Protein AF-A0A2J8UJL3-F1 (afdb_monomer_lite)

Radius of gyration: 18.16 Å; chains: 1; bounding box: 46×47×44 Å

Sequence (263 aa):
MGKWKRSQAYADYIGFILTLNEGVKGKKLTFEYRVSEAIEKLVALLNTLDRWIDETPPVDQPSRFGNKAYRTWYAKLDEEAENLVATVVPTHLAAAVPEVAVYLKESVGNSTRIDYGTGHEAAFAAFLCCLCKIGVLRVDDQIAIVFKVFNRYLEVMRKLQKTYRMEPAGSQGVWGLDDFQFLPFIWGSSQLIDHPYLEPRHFVDEKAVNENHKDYMFLECILFITEMKTGPFAEHSNQLWNISAVPSWSKVNQGLIRMYKAE

Foldseek 3Di:
DVVCCPDPLVVLLLVLLVLLLLVLAQFWLPDDADDDPLLVLLLVLLVVLLVLPVVQFFDDDPDPAFTLSVLVSLVVLVVCLLVSQPSNDDPVVSVCSVVLSVLVSLQQADNVQLAAAARSVSSVSSSVSSCVVVPSDDSSCSNSVVSPNVVSVVVSNLSSCVRGVGFQDDDFFPRDQHSHHQSLQLSLLSNCAPPPPDFLLCLQPPVSLVVCVNTGSNSVVSVSVPVVDDDRCCRGRVVSVVLSPPGGSVVSNVVSSVVVVVD

InterPro domains:
  IPR004327 Phosphotyrosyl phosphatase activator, PTPA [PF03095] (2-263)
  IPR004327 Phosphotyrosyl phosphatase activator, PTPA [PIRSF016325] (1-263)
  IPR004327 Phosphotyrosyl phosphatase activator, PTPA [PTHR10012] (1-263)
  IPR004327 Phosphotyrosyl phosphatase activator, PTPA [cd04087] (12-263)
  IPR037218 PTPA superfamily [SSF140984] (1-263)
  IPR043170 Phosphotyrosyl phosphatase activator, C-terminal lid domain [G3DSA:1.20.120.1150] (177-263)

Secondary structure (DSSP, 8-state):
-HHHHTSHHHHHHHHHHHHHHHHTTT--TTS-----HHHHHHHHHHHHHHHHHHTSPPPP-S-SSS-THHHHHHHHHHHHHHHHHHHHS-GGGGGGHHHHHHHHHTTS-BTTTTEE-HHHHHHHHHHHHHHHHTTSS-GGGHHHIIIIIIHHHHHHHHHHHHHHTPEE-SS-GGGSS-SS-SHHHHHHHHHTTT-SS--GGGGG-HHHHHHHGGG-HHHHHHHHHHHH--S-HHHH-HHHHHHHTSS-HHHHHHHHHHHHHH-

Organism: Pongo abelii (NCBI:txid9601)

pLDDT: mean 96.98, std 4.41, range [68.69, 98.94]

Structure (mmCIF, N/CA/C/O backbone):
data_AF-A0A2J8UJL3-F1
#
_entry.id   AF-A0A2J8UJL3-F1
#
loop_
_atom_site.group_PDB
_atom_site.id
_atom_site.type_symbol
_atom_site.label_atom_id
_atom_site.label_alt_id
_atom_site.label_comp_id
_atom_site.label_asym_id
_atom_site.label_entity_id
_atom_site.label_seq_id
_atom_site.pdbx_PDB_ins_code
_atom_site.Cartn_x
_atom_site.Cartn_y
_atom_site.Cartn_z
_atom_site.occupancy
_atom_site.B_iso_or_equiv
_atom_site.auth_seq_id
_atom_site.auth_comp_id
_atom_site.auth_asym_id
_atom_site.auth_atom_id
_atom_site.pdbx_PDB_model_num
ATOM 1 N N . MET A 1 1 ? 11.921 -15.747 15.033 1.00 83.50 1 MET A N 1
ATOM 2 C CA . MET A 1 1 ? 11.697 -15.955 13.581 1.00 83.50 1 MET A CA 1
ATOM 3 C C . MET A 1 1 ? 11.204 -17.353 13.198 1.00 83.50 1 MET A C 1
ATOM 5 O O . MET A 1 1 ? 10.160 -17.437 12.567 1.00 83.50 1 MET A O 1
ATOM 9 N N . GLY A 1 2 ? 11.854 -18.460 13.595 1.00 94.94 2 GLY A N 1
ATOM 10 C CA . GLY A 1 2 ? 11.402 -19.812 13.195 1.00 94.94 2 GLY A CA 1
ATOM 11 C C . GLY A 1 2 ? 9.967 -20.186 13.615 1.00 94.94 2 GLY A C 1
ATOM 12 O O . GLY A 1 2 ? 9.257 -20.823 12.845 1.00 94.94 2 GLY A O 1
ATOM 13 N N . LYS A 1 3 ? 9.511 -19.744 14.800 1.00 97.12 3 LYS A N 1
ATOM 14 C CA . LYS A 1 3 ? 8.121 -19.934 15.271 1.00 97.12 3 LYS A CA 1
ATOM 15 C C . LYS A 1 3 ? 7.096 -19.255 14.354 1.00 97.12 3 LYS A C 1
ATOM 17 O O . LYS A 1 3 ? 6.090 -19.864 14.022 1.00 97.12 3 LYS A O 1
ATOM 22 N N . TRP A 1 4 ? 7.378 -18.021 13.928 1.00 96.62 4 TRP A N 1
ATOM 23 C CA . TRP A 1 4 ? 6.514 -17.246 13.034 1.00 96.62 4 TRP A CA 1
ATOM 24 C C . TRP A 1 4 ? 6.342 -17.942 11.681 1.00 96.62 4 TRP A C 1
ATOM 26 O O . TRP A 1 4 ? 5.215 -18.226 11.293 1.00 96.62 4 TRP A O 1
ATOM 36 N N . LYS A 1 5 ? 7.445 -18.339 11.029 1.00 96.25 5 LYS A N 1
ATOM 37 C CA . LYS A 1 5 ? 7.406 -19.023 9.720 1.00 96.25 5 LYS A CA 1
ATOM 38 C C . LYS A 1 5 ? 6.652 -20.367 9.731 1.00 96.25 5 LYS A C 1
ATOM 40 O O . LYS A 1 5 ? 6.268 -20.844 8.673 1.00 96.25 5 LYS A O 1
ATOM 45 N N . ARG A 1 6 ? 6.439 -20.982 10.903 1.00 97.88 6 ARG A N 1
ATOM 46 C CA . ARG A 1 6 ? 5.669 -22.234 11.078 1.00 97.88 6 ARG A CA 1
ATOM 47 C C . ARG A 1 6 ? 4.247 -22.019 11.608 1.00 97.88 6 ARG A C 1
ATOM 49 O O . ARG A 1 6 ? 3.564 -22.989 11.913 1.00 97.88 6 ARG A O 1
ATOM 56 N N . SER A 1 7 ? 3.830 -20.772 11.795 1.00 98.56 7 SER A N 1
ATOM 57 C CA . SER A 1 7 ? 2.517 -20.446 12.351 1.00 98.56 7 SER A CA 1
ATOM 58 C C . SER A 1 7 ? 1.425 -20.485 11.284 1.00 98.56 7 SER A C 1
ATOM 60 O O . SER A 1 7 ? 1.692 -20.251 10.103 1.00 98.56 7 SER A O 1
ATOM 62 N N . GLN A 1 8 ? 0.184 -20.705 11.722 1.00 98.50 8 GLN A N 1
ATOM 63 C CA . GLN A 1 8 ? -0.990 -20.603 10.855 1.00 98.50 8 GLN A CA 1
ATOM 64 C C . GLN A 1 8 ? -1.105 -19.209 10.226 1.00 98.50 8 GLN A C 1
ATOM 66 O O . GLN A 1 8 ? -1.351 -19.097 9.032 1.00 98.50 8 GLN A O 1
ATOM 71 N N . ALA A 1 9 ? -0.837 -18.156 11.005 1.00 98.31 9 ALA A N 1
ATOM 72 C CA . ALA A 1 9 ? -0.886 -16.777 10.531 1.00 98.31 9 ALA A CA 1
ATOM 73 C C . ALA A 1 9 ? 0.067 -16.533 9.350 1.00 98.31 9 ALA A C 1
ATOM 75 O O . ALA A 1 9 ? -0.334 -15.928 8.364 1.00 98.31 9 ALA A O 1
ATOM 76 N N . TYR A 1 10 ? 1.300 -17.050 9.401 1.00 98.50 10 TYR A N 1
ATOM 77 C CA . TYR A 1 10 ? 2.233 -16.929 8.276 1.00 98.50 10 TYR A CA 1
ATOM 78 C C . TYR A 1 10 ? 1.747 -17.684 7.032 1.00 98.50 10 TYR A C 1
ATOM 80 O O . TYR A 1 10 ? 1.847 -17.156 5.925 1.00 98.50 10 TYR A O 1
ATOM 88 N N . ALA A 1 11 ? 1.218 -18.901 7.207 1.00 98.56 11 ALA A N 1
ATOM 89 C CA . ALA A 1 11 ? 0.689 -19.701 6.103 1.00 98.56 11 ALA A CA 1
ATOM 90 C C . ALA A 1 11 ? -0.515 -19.020 5.430 1.00 98.56 11 ALA A C 1
ATOM 92 O O . ALA A 1 11 ? -0.546 -18.904 4.205 1.00 98.56 11 ALA A O 1
ATOM 93 N N . ASP A 1 12 ? -1.454 -18.508 6.227 1.00 98.50 12 ASP A N 1
ATOM 94 C CA . ASP A 1 12 ? -2.621 -17.768 5.744 1.00 98.50 12 ASP A CA 1
ATOM 95 C C . ASP A 1 12 ? -2.207 -16.472 5.043 1.00 98.50 12 ASP A C 1
ATOM 97 O O . ASP A 1 12 ? -2.662 -16.188 3.937 1.00 98.50 12 ASP A O 1
ATOM 101 N N . TYR A 1 13 ? -1.303 -15.710 5.662 1.00 98.62 13 TYR A N 1
ATOM 102 C CA . TYR A 1 13 ? -0.816 -14.443 5.132 1.00 98.62 13 TYR A CA 1
ATOM 103 C C . TYR A 1 13 ? -0.126 -14.627 3.780 1.00 98.62 13 TYR A C 1
ATOM 105 O O . TYR A 1 13 ? -0.500 -13.991 2.798 1.00 98.62 13 TYR A O 1
ATOM 113 N N . ILE A 1 14 ? 0.845 -15.540 3.685 1.00 98.50 14 ILE A N 1
ATOM 114 C CA . ILE A 1 14 ? 1.555 -15.747 2.421 1.00 98.50 14 ILE A CA 1
ATOM 115 C C . ILE A 1 14 ? 0.643 -16.360 1.353 1.00 98.50 14 ILE A C 1
ATOM 117 O O . ILE A 1 14 ? 0.757 -16.003 0.183 1.00 98.50 14 ILE A O 1
ATOM 121 N N . GLY A 1 15 ? -0.286 -17.239 1.746 1.00 98.50 15 GLY A N 1
ATOM 122 C CA . GLY A 1 15 ? -1.301 -17.790 0.850 1.00 98.50 15 GLY A CA 1
ATOM 123 C C . GLY A 1 15 ? -2.201 -16.700 0.269 1.00 98.50 15 GLY A C 1
ATOM 124 O O . GLY A 1 15 ? -2.443 -16.687 -0.938 1.00 98.50 15 GLY A O 1
ATOM 125 N N . PHE A 1 16 ? -2.622 -15.742 1.097 1.00 98.69 16 PHE A N 1
ATOM 126 C CA . PHE A 1 16 ? -3.399 -14.577 0.678 1.00 98.69 16 PHE A CA 1
ATOM 127 C C . PHE A 1 16 ? -2.638 -13.717 -0.341 1.00 98.69 16 PHE A C 1
ATOM 129 O O . PHE A 1 16 ? -3.152 -13.486 -1.435 1.00 98.69 16 PHE A O 1
ATOM 136 N N . ILE A 1 17 ? -1.388 -13.331 -0.048 1.00 98.81 17 ILE A N 1
ATOM 137 C CA . ILE A 1 17 ? -0.567 -12.520 -0.968 1.00 98.81 17 ILE A CA 1
ATOM 138 C C . ILE A 1 17 ? -0.409 -13.201 -2.334 1.00 98.81 17 ILE A C 1
ATOM 140 O O . ILE A 1 17 ? -0.557 -12.548 -3.370 1.00 98.81 17 ILE A O 1
ATOM 144 N N . LEU A 1 18 ? -0.129 -14.509 -2.347 1.00 98.75 18 LEU A N 1
ATOM 145 C CA . LEU A 1 18 ? 0.061 -15.278 -3.580 1.00 98.75 18 LEU A CA 1
ATOM 146 C C . LEU A 1 18 ? -1.245 -15.482 -4.355 1.00 98.75 18 LEU A C 1
ATOM 148 O O . LEU A 1 18 ? -1.236 -15.428 -5.582 1.00 98.75 18 LEU A O 1
ATOM 152 N N . THR A 1 19 ? -2.367 -15.663 -3.657 1.00 98.69 19 THR A N 1
ATOM 153 C CA . THR A 1 19 ? -3.688 -15.777 -4.294 1.00 98.69 19 THR A CA 1
ATOM 154 C C . THR A 1 19 ? -4.043 -14.485 -5.026 1.00 98.69 19 THR A C 1
ATOM 156 O O . THR A 1 19 ? -4.417 -14.520 -6.197 1.00 98.69 19 THR A O 1
ATOM 159 N N . LEU A 1 20 ? -3.850 -13.332 -4.376 1.00 98.75 20 LEU A N 1
ATOM 160 C CA . LEU A 1 20 ? -4.069 -12.033 -5.011 1.00 98.75 20 LEU A CA 1
ATOM 161 C C . LEU A 1 20 ? -3.099 -11.784 -6.171 1.00 98.75 20 LEU A C 1
ATOM 163 O O . LEU A 1 20 ? -3.516 -11.272 -7.208 1.00 98.75 20 LEU A O 1
ATOM 167 N N . ASN A 1 21 ? -1.834 -12.198 -6.029 1.00 98.88 21 ASN A N 1
ATOM 168 C CA . ASN A 1 21 ? -0.826 -12.089 -7.083 1.00 98.88 21 ASN A CA 1
ATOM 169 C C . ASN A 1 21 ? -1.251 -12.794 -8.376 1.00 98.88 21 ASN A C 1
ATOM 171 O O . ASN A 1 21 ? -1.130 -12.208 -9.450 1.00 98.88 21 ASN A O 1
ATOM 175 N N . GLU A 1 22 ? -1.778 -14.017 -8.284 1.00 98.62 22 GLU A N 1
ATOM 176 C CA . GLU A 1 22 ? -2.315 -14.723 -9.454 1.00 98.62 22 GLU A CA 1
ATOM 177 C C . GLU A 1 22 ? -3.599 -14.067 -9.982 1.00 98.62 22 GLU A C 1
ATOM 179 O O . GLU A 1 22 ? -3.778 -13.938 -11.195 1.00 98.62 22 GLU A O 1
ATOM 184 N N . GLY A 1 23 ? -4.468 -13.579 -9.089 1.00 98.06 23 GLY A N 1
ATOM 185 C CA . GLY A 1 23 ? -5.710 -12.897 -9.460 1.00 98.06 23 GLY A CA 1
ATOM 186 C C . GLY A 1 23 ? -5.492 -11.688 -10.376 1.00 98.06 23 GLY A C 1
ATOM 187 O O . GLY A 1 23 ? -6.214 -11.514 -11.360 1.00 98.06 23 GLY A O 1
ATOM 188 N N . VAL A 1 24 ? -4.453 -10.889 -10.122 1.00 98.69 24 VAL A N 1
ATOM 189 C CA . VAL A 1 24 ? -4.155 -9.659 -10.884 1.00 98.69 24 VAL A CA 1
ATOM 190 C C . VAL A 1 24 ? -3.260 -9.860 -12.108 1.00 98.69 24 VAL A C 1
ATOM 192 O O . VAL A 1 24 ? -3.017 -8.911 -12.856 1.00 98.69 24 VAL A O 1
ATOM 195 N N . LYS A 1 25 ? -2.789 -11.088 -12.348 1.00 98.75 25 LYS A N 1
ATOM 196 C CA . LYS A 1 25 ? -1.856 -11.401 -13.433 1.00 98.75 25 LYS A CA 1
ATOM 197 C C . LYS A 1 25 ? -2.379 -10.946 -14.796 1.00 98.75 25 LYS A C 1
ATOM 199 O O . LYS A 1 25 ? -3.497 -11.319 -15.170 1.00 98.75 25 LYS A O 1
ATOM 204 N N . GLY A 1 26 ? -1.563 -10.174 -15.519 1.00 98.50 26 GLY A N 1
ATOM 205 C CA . GLY A 1 26 ? -1.845 -9.702 -16.880 1.00 98.50 26 GLY A CA 1
ATOM 206 C C . GLY A 1 26 ? -3.003 -8.701 -17.000 1.00 98.50 26 GLY A C 1
ATOM 207 O O . GLY A 1 26 ? -3.571 -8.565 -18.082 1.00 98.50 26 GLY A O 1
ATOM 208 N N . LYS A 1 27 ? -3.423 -8.049 -15.904 1.00 98.69 27 LYS A N 1
ATOM 209 C CA . LYS A 1 27 ? -4.598 -7.159 -15.883 1.00 98.69 27 LYS A CA 1
ATOM 210 C C . LYS A 1 27 ? -4.213 -5.731 -15.508 1.00 98.69 27 LYS A C 1
ATOM 212 O O . LYS A 1 27 ? -3.503 -5.504 -14.530 1.00 98.69 27 LYS A O 1
ATOM 217 N N . LYS A 1 28 ? -4.739 -4.760 -16.254 1.00 98.56 28 LYS A N 1
ATOM 218 C CA . LYS A 1 28 ? -4.648 -3.328 -15.931 1.00 98.56 28 LYS A CA 1
ATOM 219 C C . LYS A 1 28 ? -5.515 -2.981 -14.721 1.00 98.56 28 LYS A C 1
ATOM 221 O O . LYS A 1 28 ? -6.516 -3.650 -14.475 1.00 98.56 28 LYS A O 1
ATOM 226 N N . LEU A 1 29 ? -5.195 -1.884 -14.034 1.00 97.81 29 LEU A N 1
ATOM 227 C CA . LEU A 1 29 ? -6.039 -1.311 -12.973 1.00 97.81 29 LEU A CA 1
ATOM 228 C C . LEU A 1 29 ? -7.467 -0.995 -13.459 1.00 97.81 29 LEU A C 1
ATOM 230 O O . LEU A 1 29 ? -8.415 -1.042 -12.678 1.00 97.81 29 LEU A O 1
ATOM 234 N N . THR A 1 30 ? -7.611 -0.714 -14.755 1.00 95.75 30 THR A N 1
ATOM 235 C CA . THR A 1 30 ? -8.866 -0.421 -15.464 1.00 95.75 30 THR A CA 1
ATOM 236 C C . THR A 1 30 ? -9.623 -1.665 -15.947 1.00 95.75 30 THR A C 1
ATOM 238 O O . THR A 1 30 ? -10.641 -1.528 -16.622 1.00 95.75 30 THR A O 1
ATOM 241 N N . PHE A 1 31 ? -9.151 -2.877 -15.625 1.00 96.50 31 PHE A N 1
ATOM 242 C CA . PHE A 1 31 ? -9.862 -4.122 -15.929 1.00 96.50 31 PHE A CA 1
ATOM 243 C C . PHE A 1 31 ? -11.287 -4.099 -15.355 1.00 96.50 31 PHE A C 1
ATOM 245 O O . PHE A 1 31 ? -11.516 -3.570 -14.271 1.00 96.50 31 PHE A O 1
ATOM 252 N N . GLU A 1 32 ? -12.248 -4.694 -16.059 1.00 97.12 32 GLU A N 1
ATOM 253 C CA . GLU A 1 32 ? -13.615 -4.815 -15.556 1.00 97.12 32 GLU A CA 1
ATOM 254 C C . GLU A 1 32 ? -13.683 -5.934 -14.507 1.00 97.12 32 GLU A C 1
ATOM 256 O O . GLU A 1 32 ? -13.588 -7.119 -14.822 1.00 97.12 32 GLU A O 1
ATOM 261 N N . TYR A 1 33 ? -13.823 -5.558 -13.238 1.00 97.25 33 TYR A N 1
ATOM 262 C CA . TYR A 1 33 ? -13.983 -6.480 -12.114 1.00 97.25 33 TYR A CA 1
ATOM 263 C C . TYR A 1 33 ? -15.225 -6.133 -11.298 1.00 97.25 33 TYR A C 1
ATOM 265 O O . TYR A 1 33 ? -15.681 -4.990 -11.263 1.00 97.25 33 TYR A O 1
ATOM 273 N N . ARG A 1 34 ? -15.769 -7.137 -10.605 1.00 96.19 34 ARG A N 1
ATOM 274 C CA . ARG A 1 34 ? -16.907 -6.949 -9.707 1.00 96.19 34 ARG A CA 1
ATOM 275 C C . ARG A 1 34 ? -16.508 -6.058 -8.531 1.00 96.19 34 ARG A C 1
ATOM 277 O O . ARG A 1 34 ? -15.446 -6.231 -7.942 1.00 96.19 34 ARG A O 1
ATOM 284 N N . VAL A 1 35 ? -17.401 -5.145 -8.169 1.00 98.25 35 VAL A N 1
ATOM 285 C CA . VAL A 1 35 ? -17.289 -4.308 -6.974 1.00 98.25 35 VAL A CA 1
ATOM 286 C C . VAL A 1 35 ? -18.470 -4.646 -6.071 1.00 98.25 35 VAL A C 1
ATOM 288 O O . VAL A 1 35 ? -19.620 -4.438 -6.448 1.00 98.25 35 VAL A O 1
ATOM 291 N N . SER A 1 36 ? -18.198 -5.256 -4.919 1.00 98.44 36 SER A N 1
ATOM 292 C CA . SER A 1 36 ? -19.216 -5.550 -3.908 1.00 98.44 36 SER A CA 1
ATOM 293 C C . SER A 1 36 ? -19.419 -4.374 -2.951 1.00 98.44 36 SER A C 1
ATOM 295 O O . SER A 1 36 ? -18.572 -3.488 -2.843 1.00 98.44 36 SER A O 1
ATOM 297 N N . GLU A 1 37 ? -20.512 -4.407 -2.185 1.00 98.44 37 GLU A N 1
ATOM 298 C CA . GLU A 1 37 ? -20.775 -3.427 -1.122 1.00 98.44 37 GLU A CA 1
ATOM 299 C C . GLU A 1 37 ? -19.617 -3.359 -0.107 1.00 98.44 37 GLU A C 1
ATOM 301 O O . GLU A 1 37 ? -19.233 -2.278 0.331 1.00 98.44 37 GLU A O 1
ATOM 306 N N . ALA A 1 38 ? -19.004 -4.498 0.242 1.00 98.56 38 ALA A N 1
ATOM 307 C CA . ALA A 1 38 ? -17.865 -4.530 1.160 1.00 98.56 38 ALA A CA 1
ATOM 308 C C . ALA A 1 38 ? -16.651 -3.767 0.598 1.00 98.56 38 ALA A C 1
ATOM 310 O O . ALA A 1 38 ? -15.995 -3.028 1.334 1.00 98.56 38 ALA A O 1
ATOM 311 N N . ILE A 1 39 ? -16.382 -3.889 -0.708 1.00 98.81 39 ILE A N 1
ATOM 312 C CA . ILE A 1 39 ? -15.332 -3.121 -1.390 1.00 98.81 39 ILE A CA 1
ATOM 313 C C . ILE A 1 39 ? -15.646 -1.622 -1.369 1.00 98.81 39 ILE A C 1
ATOM 315 O O . ILE A 1 39 ? -14.764 -0.823 -1.056 1.00 98.81 39 ILE A O 1
ATOM 319 N N . GLU A 1 40 ? -16.886 -1.224 -1.660 1.00 98.75 40 GLU A N 1
ATOM 320 C CA . GLU A 1 40 ? -17.290 0.189 -1.619 1.00 98.75 40 GLU A CA 1
ATOM 321 C C . GLU A 1 40 ? -17.121 0.784 -0.219 1.00 98.75 40 GLU A C 1
ATOM 323 O O . GLU A 1 40 ? -16.574 1.878 -0.068 1.00 98.75 40 GLU A O 1
ATOM 328 N N . LYS A 1 41 ? -17.511 0.038 0.819 1.00 98.81 41 LYS A N 1
ATOM 329 C CA . LYS A 1 41 ? -17.349 0.467 2.211 1.00 98.81 41 LYS A CA 1
ATOM 330 C C . LYS A 1 41 ? -15.889 0.552 2.639 1.00 98.81 41 LYS A C 1
ATOM 332 O O . LYS A 1 41 ? -15.532 1.481 3.356 1.00 98.81 41 LYS A O 1
ATOM 337 N N . LEU A 1 42 ? -15.023 -0.342 2.161 1.00 98.94 42 LEU A N 1
ATOM 338 C CA . LEU A 1 42 ? -13.576 -0.234 2.380 1.00 98.94 42 LEU A CA 1
ATOM 339 C C . LEU A 1 42 ? -12.988 1.017 1.717 1.00 98.94 42 LEU A C 1
ATOM 341 O O . LEU A 1 42 ? -12.164 1.705 2.315 1.00 98.94 42 LEU A O 1
ATOM 345 N N . VAL A 1 43 ? -13.436 1.360 0.508 1.00 98.88 43 VAL A N 1
ATOM 346 C CA . VAL A 1 43 ? -13.035 2.612 -0.150 1.00 98.88 43 VAL A CA 1
ATOM 347 C C . VAL A 1 43 ? -13.553 3.828 0.628 1.00 98.88 43 VAL A C 1
ATOM 349 O O . VAL A 1 43 ? -12.808 4.787 0.821 1.00 98.88 43 VAL A O 1
ATOM 352 N N . ALA A 1 44 ? -14.791 3.794 1.127 1.00 98.88 44 ALA A N 1
ATOM 353 C CA . ALA A 1 44 ? -15.354 4.860 1.958 1.00 98.88 44 ALA A CA 1
ATOM 354 C C . ALA A 1 44 ? -14.611 5.026 3.299 1.00 98.88 44 ALA A C 1
ATOM 356 O O . ALA A 1 44 ? -14.374 6.154 3.740 1.00 98.88 44 ALA A O 1
ATOM 357 N N . LEU A 1 45 ? -14.182 3.918 3.910 1.00 98.81 45 LEU A N 1
ATOM 358 C CA . LEU A 1 45 ? -13.303 3.908 5.078 1.00 98.81 45 LEU A CA 1
ATOM 359 C C . LEU A 1 45 ? -11.989 4.631 4.758 1.00 98.81 45 LEU A C 1
ATOM 361 O O . LEU A 1 45 ? -11.620 5.568 5.461 1.00 98.81 45 LEU A O 1
ATOM 365 N N . LEU A 1 46 ? -11.319 4.276 3.658 1.00 98.94 46 LEU A N 1
ATOM 366 C CA . LEU A 1 46 ? -10.071 4.930 3.241 1.00 98.94 46 LEU A CA 1
ATOM 367 C C . LEU A 1 46 ? -10.268 6.419 2.909 1.00 98.94 46 LEU A C 1
ATOM 369 O O . LEU A 1 46 ? -9.415 7.241 3.232 1.00 98.94 46 LEU A O 1
ATOM 373 N N . ASN A 1 47 ? -11.412 6.792 2.332 1.00 98.88 47 ASN A N 1
ATOM 374 C CA . ASN A 1 47 ? -11.767 8.194 2.097 1.00 98.88 47 ASN A CA 1
ATOM 375 C C . ASN A 1 47 ? -12.006 8.968 3.398 1.00 98.88 47 ASN A C 1
ATOM 377 O O . ASN A 1 47 ? -11.734 10.164 3.456 1.00 98.88 47 ASN A O 1
ATOM 381 N N . THR A 1 48 ? -12.482 8.303 4.451 1.00 98.88 48 THR A N 1
ATOM 382 C CA . THR A 1 48 ? -12.576 8.913 5.782 1.00 98.88 48 THR A CA 1
ATOM 383 C C . THR A 1 48 ? -11.189 9.202 6.350 1.00 98.88 48 THR A C 1
ATOM 385 O O . THR A 1 48 ? -10.951 10.322 6.801 1.00 98.88 48 THR A O 1
ATOM 388 N N . LEU A 1 49 ? -10.259 8.245 6.250 1.00 98.88 49 LEU A N 1
ATOM 389 C CA . LEU A 1 49 ? -8.859 8.440 6.647 1.00 98.88 49 LEU A CA 1
ATOM 390 C C . LEU A 1 49 ? -8.219 9.608 5.887 1.00 98.88 49 LEU A C 1
ATOM 392 O O . LEU A 1 49 ? -7.563 10.446 6.501 1.00 98.88 49 LEU A O 1
ATOM 396 N N . ASP A 1 50 ? -8.450 9.684 4.576 1.00 98.88 50 ASP A N 1
ATOM 397 C CA . ASP A 1 50 ? -7.951 10.757 3.713 1.00 98.88 50 ASP A CA 1
ATOM 398 C C . ASP A 1 50 ? -8.506 12.136 4.089 1.00 98.88 50 ASP A C 1
ATOM 400 O O . ASP A 1 50 ? -7.748 13.092 4.244 1.00 98.88 50 ASP A O 1
ATOM 404 N N . ARG A 1 51 ? -9.821 12.234 4.319 1.00 98.88 51 ARG A N 1
ATOM 405 C CA . ARG A 1 51 ? -10.464 13.471 4.782 1.00 98.88 51 ARG A CA 1
ATOM 406 C C . ARG A 1 51 ? -9.872 13.950 6.105 1.00 98.88 51 ARG A C 1
ATOM 408 O O . ARG A 1 51 ? -9.660 15.145 6.291 1.00 98.88 51 ARG A O 1
ATOM 415 N N . TRP A 1 52 ? -9.570 13.038 7.030 1.00 98.88 52 TRP A N 1
ATOM 416 C CA . TRP A 1 52 ? -8.937 13.420 8.290 1.00 98.88 52 TRP A CA 1
ATOM 417 C C . TRP A 1 52 ? -7.545 14.025 8.103 1.00 98.88 52 TRP A C 1
ATOM 419 O O . TRP A 1 52 ? -7.137 14.809 8.960 1.00 98.88 52 TRP A O 1
ATOM 429 N N . ILE A 1 53 ? -6.830 13.705 7.016 1.00 98.81 53 ILE A N 1
ATOM 430 C CA . ILE A 1 53 ? -5.554 14.356 6.674 1.00 98.81 53 ILE A CA 1
ATOM 431 C C . ILE A 1 53 ? -5.803 15.836 6.372 1.00 98.81 53 ILE A C 1
ATOM 433 O O . ILE A 1 53 ? -5.102 16.695 6.904 1.00 98.81 53 ILE A O 1
ATOM 437 N N . ASP A 1 54 ? -6.838 16.140 5.584 1.00 98.56 54 ASP A N 1
ATOM 438 C CA . ASP A 1 54 ? -7.208 17.517 5.227 1.00 98.56 54 ASP A CA 1
ATOM 439 C C . ASP A 1 54 ? -7.649 18.328 6.455 1.00 98.56 54 ASP A C 1
ATOM 441 O O . ASP A 1 54 ? -7.309 19.500 6.602 1.00 98.56 54 ASP A O 1
ATOM 445 N N . GLU A 1 55 ? -8.354 17.683 7.385 1.00 98.62 55 GLU A N 1
ATOM 446 C CA . GLU A 1 55 ? -8.791 18.285 8.652 1.00 98.62 55 GLU A CA 1
ATOM 447 C C . GLU A 1 55 ? -7.675 18.432 9.690 1.00 98.62 55 GLU A C 1
ATOM 449 O O . GLU A 1 55 ? -7.885 19.041 10.741 1.00 98.62 55 GLU A O 1
ATOM 454 N N . THR A 1 56 ? -6.506 17.843 9.438 1.00 98.62 56 THR A N 1
ATOM 455 C CA . THR A 1 56 ? -5.397 17.799 10.393 1.00 98.62 56 THR A CA 1
ATOM 456 C C . THR A 1 56 ? -4.123 18.323 9.722 1.00 98.62 56 THR A C 1
ATOM 458 O O . THR A 1 56 ? -3.186 17.553 9.488 1.00 98.62 56 THR A O 1
ATOM 461 N N . PRO A 1 57 ? -4.073 19.624 9.372 1.00 98.31 57 PRO A N 1
ATOM 462 C CA . PRO A 1 57 ? -2.958 20.192 8.625 1.00 98.31 57 PRO A CA 1
ATOM 463 C C . PRO A 1 57 ? -1.635 20.115 9.411 1.00 98.31 57 PRO A C 1
ATOM 465 O O . PRO A 1 57 ? -1.648 20.120 10.647 1.00 98.31 57 PRO A O 1
ATOM 468 N N . PRO A 1 58 ? -0.476 20.076 8.721 1.00 97.88 58 PRO A N 1
ATOM 469 C CA . PRO A 1 58 ? 0.831 20.097 9.370 1.00 97.88 58 PRO A CA 1
ATOM 470 C C . PRO A 1 58 ? 0.992 21.313 10.282 1.00 97.88 58 PRO A C 1
ATOM 472 O O . PRO A 1 58 ? 0.661 22.435 9.903 1.00 97.88 58 PRO A O 1
ATOM 475 N N . VAL A 1 59 ? 1.548 21.095 11.472 1.00 96.81 59 VAL A N 1
ATOM 476 C CA . VAL A 1 59 ? 1.849 22.181 12.413 1.00 96.81 59 VAL A CA 1
ATOM 477 C C . VAL A 1 59 ? 3.247 22.732 12.175 1.00 96.81 59 VAL A C 1
ATOM 479 O O . VAL A 1 59 ? 4.145 21.995 11.749 1.00 96.81 59 VAL A O 1
ATOM 482 N N . ASP A 1 60 ? 3.440 24.014 12.486 1.00 94.69 60 ASP A N 1
ATOM 483 C CA . ASP A 1 60 ? 4.782 24.577 12.564 1.00 94.69 60 ASP A CA 1
ATOM 484 C C . ASP A 1 60 ? 5.559 23.902 13.701 1.00 94.69 60 ASP A C 1
ATOM 486 O O . ASP A 1 60 ? 5.044 23.682 14.803 1.00 94.69 60 ASP A O 1
ATOM 490 N N . GLN A 1 61 ? 6.791 23.502 13.408 1.00 92.44 61 GLN A N 1
ATOM 491 C CA . GLN A 1 61 ? 7.634 22.799 14.360 1.00 92.44 61 GLN A CA 1
ATOM 492 C C . GLN A 1 61 ? 9.116 23.011 14.045 1.00 92.44 61 GLN A C 1
ATOM 494 O O . GLN A 1 61 ? 9.505 23.034 12.879 1.00 92.44 61 GLN A O 1
ATOM 499 N N . PRO A 1 62 ? 9.981 23.056 15.075 1.00 85.31 62 PRO A N 1
ATOM 500 C CA . PRO A 1 62 ? 11.420 23.211 14.872 1.00 85.31 62 PRO A CA 1
ATOM 501 C C . PRO A 1 62 ? 12.086 21.949 14.296 1.00 85.31 62 PRO A C 1
ATOM 503 O O . PRO A 1 62 ? 13.192 22.019 13.769 1.00 85.31 62 PRO A O 1
ATOM 506 N N . SER A 1 63 ? 11.446 20.779 14.417 1.00 85.56 63 SER A N 1
ATOM 507 C CA . SER A 1 63 ? 11.991 19.517 13.906 1.00 85.56 63 SER A CA 1
ATOM 508 C C . SER A 1 63 ? 11.794 19.402 12.396 1.00 85.56 63 SER A C 1
ATOM 510 O O . SER A 1 63 ? 10.672 19.514 11.903 1.00 85.56 63 SER A O 1
ATOM 512 N N . ARG A 1 64 ? 12.879 19.082 11.686 1.00 83.62 64 ARG A N 1
ATOM 513 C CA . ARG A 1 64 ? 12.867 18.766 10.248 1.00 83.62 64 ARG A CA 1
ATOM 514 C C . ARG A 1 64 ? 12.308 17.378 9.910 1.00 83.62 64 ARG A C 1
ATOM 516 O O . ARG A 1 64 ? 12.057 17.109 8.743 1.00 83.62 64 ARG A O 1
ATOM 523 N N . PHE A 1 65 ? 12.168 16.514 10.914 1.00 85.31 65 PHE A N 1
ATOM 524 C CA . PHE A 1 65 ? 11.658 15.147 10.778 1.00 85.31 65 PHE A CA 1
ATOM 525 C C . PHE A 1 65 ? 10.125 15.118 10.910 1.00 85.31 65 PHE A C 1
ATOM 527 O O . PHE A 1 65 ? 9.491 16.178 10.862 1.00 85.31 65 PHE A O 1
ATOM 534 N N . GLY A 1 66 ? 9.538 13.930 11.091 1.00 93.50 66 GLY A N 1
ATOM 535 C CA . GLY A 1 66 ? 8.090 13.703 11.121 1.00 93.50 66 GLY A CA 1
ATOM 536 C C . GLY A 1 66 ? 7.272 14.801 11.816 1.00 93.50 66 GLY A C 1
ATOM 537 O O . GLY A 1 66 ? 7.598 15.278 12.912 1.00 93.50 66 GLY A O 1
ATOM 538 N N . ASN A 1 67 ? 6.201 15.240 11.154 1.00 97.81 67 ASN A N 1
ATOM 539 C CA . ASN A 1 67 ? 5.335 16.313 11.622 1.00 97.81 67 ASN A CA 1
ATOM 540 C C . ASN A 1 67 ? 4.386 15.820 12.721 1.00 97.81 67 ASN A C 1
ATOM 542 O O . ASN A 1 67 ? 3.651 14.850 12.538 1.00 97.81 67 ASN A O 1
ATOM 546 N N . LYS A 1 68 ? 4.348 16.523 13.858 1.00 97.38 68 LYS A N 1
ATOM 547 C CA . LYS A 1 68 ? 3.549 16.141 15.034 1.00 97.38 68 LYS A CA 1
ATOM 548 C C . LYS A 1 68 ? 2.042 16.088 14.771 1.00 97.38 68 LYS A C 1
ATOM 550 O O . LYS A 1 68 ? 1.358 15.384 15.510 1.00 97.38 68 LYS A O 1
ATOM 555 N N . ALA A 1 69 ? 1.534 16.762 13.736 1.00 98.31 69 ALA A N 1
ATOM 556 C CA . ALA A 1 69 ? 0.130 16.668 13.333 1.00 98.31 69 ALA A CA 1
ATOM 557 C C . ALA A 1 69 ? -0.293 15.229 12.979 1.00 98.31 69 ALA A C 1
ATOM 559 O O . ALA A 1 69 ? -1.452 14.876 13.189 1.00 98.31 69 ALA A O 1
ATOM 560 N N . TYR A 1 70 ? 0.646 14.363 12.566 1.00 98.69 70 TYR A N 1
ATOM 561 C CA . TYR A 1 70 ? 0.378 12.933 12.376 1.00 98.69 70 TYR A CA 1
ATOM 562 C C . TYR A 1 70 ? -0.178 12.267 13.637 1.00 98.69 70 TYR A C 1
ATOM 564 O O . TYR A 1 70 ? -1.045 11.409 13.549 1.00 98.69 70 TYR A O 1
ATOM 572 N N . ARG A 1 71 ? 0.272 12.679 14.829 1.00 98.44 71 ARG A N 1
ATOM 573 C CA . ARG A 1 71 ? -0.215 12.107 16.094 1.00 98.44 71 ARG A CA 1
ATOM 574 C C . ARG A 1 71 ? -1.674 12.450 16.340 1.00 98.44 71 ARG A C 1
ATOM 576 O O . ARG A 1 71 ? -2.418 11.605 16.822 1.00 98.44 71 ARG A O 1
ATOM 583 N N . THR A 1 72 ? -2.074 13.668 15.985 1.00 98.62 72 THR A N 1
ATOM 584 C CA . THR A 1 72 ? -3.470 14.108 16.044 1.00 98.62 72 THR A CA 1
ATOM 585 C C . THR A 1 72 ? -4.326 13.312 15.063 1.00 98.62 72 THR A C 1
ATOM 587 O O . THR A 1 72 ? -5.406 12.858 15.426 1.00 98.62 72 THR A O 1
ATOM 590 N N . TRP A 1 73 ? -3.827 13.090 13.843 1.00 98.88 73 TRP A N 1
ATOM 591 C CA . TRP A 1 73 ? -4.507 12.260 12.849 1.00 98.88 73 TRP A CA 1
ATOM 592 C C . TRP A 1 73 ? -4.633 10.801 13.321 1.00 98.88 73 TRP A C 1
ATOM 594 O O . TRP A 1 73 ? -5.722 10.234 13.293 1.00 98.88 73 TRP A O 1
ATOM 604 N N . TYR A 1 74 ? -3.547 10.219 13.838 1.00 98.88 74 TYR A N 1
ATOM 605 C CA . TYR A 1 74 ? -3.526 8.844 14.336 1.00 98.88 74 TYR A CA 1
ATOM 606 C C . TYR A 1 74 ? -4.433 8.661 15.556 1.00 98.88 74 TYR A C 1
ATOM 608 O O . TYR A 1 74 ? -5.076 7.627 15.676 1.00 98.88 74 TYR A O 1
ATOM 616 N N . ALA A 1 75 ? -4.528 9.652 16.448 1.00 98.75 75 ALA A N 1
ATOM 617 C CA . ALA A 1 75 ? -5.428 9.589 17.599 1.00 98.75 75 ALA A CA 1
ATOM 618 C C . ALA A 1 75 ? -6.900 9.445 17.175 1.00 98.75 75 ALA A C 1
ATOM 620 O O . ALA A 1 75 ? -7.610 8.637 17.764 1.00 98.75 75 ALA A O 1
ATOM 621 N N . LYS A 1 76 ? -7.330 10.144 16.109 1.00 98.62 76 LYS A N 1
ATOM 622 C CA . LYS A 1 76 ? -8.670 9.946 15.525 1.00 98.62 76 LYS A CA 1
ATOM 623 C C . LYS A 1 76 ? -8.857 8.506 15.045 1.00 98.62 76 LYS A C 1
ATOM 625 O O . LYS A 1 76 ? -9.889 7.905 15.312 1.00 98.62 76 LYS A O 1
ATOM 630 N N . LEU A 1 77 ? -7.861 7.943 14.355 1.00 98.69 77 LEU A N 1
ATOM 631 C CA . LEU A 1 77 ? -7.923 6.550 13.913 1.00 98.69 77 LEU A CA 1
ATOM 632 C C . LEU A 1 77 ? -7.986 5.578 15.095 1.00 98.69 77 LEU A C 1
ATOM 634 O O . LEU A 1 77 ? -8.760 4.631 15.043 1.00 98.69 77 LEU A O 1
ATOM 638 N N . ASP A 1 78 ? -7.184 5.785 16.139 1.00 98.44 78 ASP A N 1
ATOM 639 C CA . ASP A 1 78 ? -7.149 4.884 17.295 1.00 98.44 78 ASP A CA 1
ATOM 640 C C . ASP A 1 78 ? -8.497 4.832 18.032 1.00 98.44 78 ASP A C 1
ATOM 642 O O . ASP A 1 78 ? -8.916 3.751 18.448 1.00 98.44 78 ASP A O 1
ATOM 646 N N . GLU A 1 79 ? -9.194 5.970 18.110 1.00 98.62 79 GLU A N 1
ATOM 647 C CA . GLU A 1 79 ? -10.538 6.100 18.685 1.00 98.62 79 GLU A CA 1
ATOM 648 C C . GLU A 1 79 ? -11.636 5.511 17.779 1.00 98.62 79 GLU A C 1
ATOM 650 O O . GLU A 1 79 ? -12.531 4.815 18.254 1.00 98.62 79 GLU A O 1
ATOM 655 N N . GLU A 1 80 ? -11.558 5.736 16.465 1.00 98.75 80 GLU A N 1
ATOM 656 C CA . GLU A 1 80 ? -12.639 5.418 15.519 1.00 98.75 80 GLU A CA 1
ATOM 657 C C . GLU A 1 80 ? -12.451 4.098 14.750 1.00 98.75 80 GLU A C 1
ATOM 659 O O . GLU A 1 80 ? -13.325 3.708 13.972 1.00 98.75 80 GLU A O 1
ATOM 664 N N . ALA A 1 81 ? -11.331 3.385 14.919 1.00 98.62 81 ALA A N 1
ATOM 665 C CA . ALA A 1 81 ? -11.019 2.199 14.113 1.00 98.62 81 ALA A CA 1
ATOM 666 C C . ALA A 1 81 ? -12.110 1.121 14.179 1.00 98.62 81 ALA A C 1
ATOM 668 O O . ALA A 1 81 ? -12.475 0.557 13.147 1.00 98.62 81 ALA A O 1
ATOM 669 N N . GLU A 1 82 ? -12.657 0.842 15.364 1.00 98.75 82 GLU A N 1
ATOM 670 C CA . GLU A 1 82 ? -13.740 -0.138 15.509 1.00 98.75 82 GLU A CA 1
ATOM 671 C C . GLU A 1 82 ? -15.018 0.325 14.802 1.00 98.75 82 GLU A C 1
ATOM 673 O O . GLU A 1 82 ? -15.634 -0.467 14.090 1.00 98.75 82 GLU A O 1
ATOM 678 N N . ASN A 1 83 ? -15.371 1.611 14.898 1.00 98.69 83 ASN A N 1
ATOM 679 C CA . ASN A 1 83 ? -16.529 2.180 14.203 1.00 98.69 83 ASN A CA 1
ATOM 680 C C . ASN A 1 83 ? -16.370 2.072 12.683 1.00 98.69 83 ASN A C 1
ATOM 682 O O . ASN A 1 83 ? -17.288 1.637 11.987 1.00 98.69 83 ASN A O 1
ATOM 686 N N . LEU A 1 84 ? -15.184 2.407 12.168 1.00 98.75 84 LEU A N 1
ATOM 687 C CA . LEU A 1 84 ? -14.848 2.282 10.753 1.00 98.75 84 LEU A CA 1
ATOM 688 C C . LEU A 1 84 ? -14.979 0.835 10.271 1.00 98.75 84 LEU A C 1
ATOM 690 O O . LEU A 1 84 ? -15.643 0.578 9.265 1.00 98.75 84 LEU A O 1
ATOM 694 N N . VAL A 1 85 ? -14.393 -0.122 10.992 1.00 98.81 85 VAL A N 1
ATOM 695 C CA . VAL A 1 85 ? -14.460 -1.546 10.635 1.00 98.81 85 VAL A CA 1
ATOM 696 C C . VAL A 1 85 ? -15.888 -2.086 10.746 1.00 98.81 85 VAL A C 1
ATOM 698 O O . VAL A 1 85 ? -16.314 -2.847 9.876 1.00 98.81 85 VAL A O 1
ATOM 701 N N . ALA A 1 86 ? -16.665 -1.649 11.738 1.00 98.62 86 ALA A N 1
ATOM 702 C CA . ALA A 1 86 ? -18.071 -2.018 11.896 1.00 98.62 86 ALA A CA 1
ATOM 703 C C . ALA A 1 86 ? -18.957 -1.548 10.732 1.00 98.62 86 ALA A C 1
ATOM 705 O O . ALA A 1 86 ? -19.998 -2.154 10.485 1.00 98.62 86 ALA A O 1
ATOM 706 N N . THR A 1 87 ? -18.558 -0.517 9.974 1.00 98.50 87 THR A N 1
ATOM 707 C CA . THR A 1 87 ? -19.290 -0.160 8.746 1.00 98.50 87 THR A CA 1
ATOM 708 C C . THR A 1 87 ? -19.192 -1.270 7.696 1.00 98.50 87 THR A C 1
ATOM 710 O O . THR A 1 87 ? -20.184 -1.577 7.032 1.00 98.50 87 THR A O 1
ATOM 713 N N . VAL A 1 88 ? -18.019 -1.902 7.575 1.00 98.62 88 VAL A N 1
ATOM 714 C CA . VAL A 1 88 ? -17.702 -2.938 6.581 1.00 98.62 88 VAL A CA 1
ATOM 715 C C . VAL A 1 88 ? -18.205 -4.313 7.029 1.00 98.62 88 VAL A C 1
ATOM 717 O O . VAL A 1 88 ? -18.730 -5.075 6.218 1.00 98.62 88 VAL A O 1
ATOM 720 N N . VAL A 1 89 ? -18.046 -4.641 8.314 1.00 98.62 89 VAL A N 1
ATOM 721 C CA . VAL A 1 89 ? -18.387 -5.951 8.880 1.00 98.62 89 VAL A CA 1
ATOM 722 C C . VAL A 1 89 ? -19.891 -6.026 9.189 1.00 98.62 89 VAL A C 1
ATOM 724 O O . VAL A 1 89 ? -20.389 -5.241 9.992 1.00 98.62 89 VAL A O 1
ATOM 727 N N . PRO A 1 90 ? -20.646 -6.984 8.612 1.00 97.88 90 PRO A N 1
ATOM 728 C CA . PRO A 1 90 ? -22.059 -7.168 8.928 1.00 97.88 90 PRO A CA 1
ATOM 729 C C . PRO A 1 90 ? -22.300 -7.441 10.417 1.00 97.88 90 PRO A C 1
ATOM 731 O O . PRO A 1 90 ? -21.504 -8.103 11.079 1.00 97.88 90 PRO A O 1
ATOM 734 N N . THR A 1 91 ? -23.461 -7.029 10.926 1.00 97.62 91 THR A N 1
ATOM 735 C CA . THR A 1 91 ? -23.810 -7.101 12.360 1.00 97.62 91 THR A CA 1
ATOM 736 C C . THR A 1 91 ? -23.701 -8.501 12.971 1.00 97.62 91 THR A C 1
ATOM 738 O O . THR A 1 91 ? -23.288 -8.634 14.120 1.00 97.62 91 THR A O 1
ATOM 741 N N . HIS A 1 92 ? -24.001 -9.561 12.214 1.00 98.06 92 HIS A N 1
ATOM 742 C CA . HIS A 1 92 ? -23.871 -10.946 12.690 1.00 98.06 92 HIS A CA 1
ATOM 743 C C . HIS A 1 92 ? -22.413 -11.397 12.917 1.00 98.06 92 HIS A C 1
ATOM 745 O O . HIS A 1 92 ? -22.191 -12.432 13.539 1.00 98.06 92 HIS A O 1
ATOM 751 N N . LEU A 1 93 ? -21.429 -10.624 12.441 1.00 98.50 93 LEU A N 1
ATOM 752 C CA . LEU A 1 93 ? -19.990 -10.824 12.647 1.00 98.50 93 LEU A CA 1
ATOM 753 C C . LEU A 1 93 ? -19.368 -9.732 13.534 1.00 98.50 93 LEU A C 1
ATOM 755 O O . LEU A 1 93 ? -18.145 -9.640 13.613 1.00 98.50 93 LEU A O 1
ATOM 759 N N . ALA A 1 94 ? -20.176 -8.917 14.226 1.00 98.06 94 ALA A N 1
ATOM 760 C CA . ALA A 1 94 ? -19.694 -7.782 15.021 1.00 98.06 94 ALA A CA 1
ATOM 761 C C . ALA A 1 94 ? -18.642 -8.167 16.080 1.00 98.06 94 ALA A C 1
ATOM 763 O O . ALA A 1 94 ? -17.762 -7.370 16.389 1.00 98.06 94 ALA A O 1
ATOM 764 N N . ALA A 1 95 ? -18.669 -9.406 16.582 1.00 98.56 95 ALA A N 1
ATOM 765 C CA . ALA A 1 95 ? -17.672 -9.914 17.525 1.00 98.56 95 ALA A CA 1
ATOM 766 C C . ALA A 1 95 ? -16.231 -9.924 16.969 1.00 98.56 95 ALA A C 1
ATOM 768 O O . ALA A 1 95 ? -15.287 -9.926 17.751 1.00 98.56 95 ALA A O 1
ATOM 769 N N . ALA A 1 96 ? -16.052 -9.921 15.642 1.00 98.56 96 ALA A N 1
ATOM 770 C CA . ALA A 1 96 ? -14.737 -9.874 15.002 1.00 98.56 96 ALA A CA 1
ATOM 771 C C . ALA A 1 96 ? -14.166 -8.449 14.886 1.00 98.56 96 ALA A C 1
ATOM 773 O O . ALA A 1 96 ? -12.969 -8.295 14.648 1.00 98.56 96 ALA A O 1
ATOM 774 N N . VAL A 1 97 ? -14.998 -7.409 15.040 1.00 98.81 97 VAL A N 1
ATOM 775 C CA . VAL A 1 97 ? -14.603 -6.008 14.816 1.00 98.81 97 VAL A CA 1
ATOM 776 C C . VAL A 1 97 ? -13.392 -5.594 15.661 1.00 98.81 97 VAL A C 1
ATOM 778 O O . VAL A 1 97 ? -12.453 -5.072 15.057 1.00 98.81 97 VAL A O 1
ATOM 781 N N . PRO A 1 98 ? -13.333 -5.860 16.985 1.00 98.75 98 PRO A N 1
ATOM 782 C CA . PRO A 1 98 ? -12.207 -5.409 17.801 1.00 98.75 98 PRO A CA 1
ATOM 783 C C . PRO A 1 98 ? -10.869 -5.984 17.327 1.00 98.75 98 PRO A C 1
ATOM 785 O O . PRO A 1 98 ? -9.888 -5.257 17.210 1.00 98.75 98 PRO A O 1
ATOM 788 N N . GLU A 1 99 ? -10.827 -7.276 16.981 1.00 98.81 99 GLU A N 1
ATOM 789 C CA . GLU A 1 99 ? -9.604 -7.926 16.492 1.00 98.81 99 GLU A CA 1
ATOM 790 C C . GLU A 1 99 ? -9.205 -7.411 15.104 1.00 98.81 99 GLU A C 1
ATOM 792 O O . GLU A 1 99 ? -8.048 -7.065 14.874 1.00 98.81 99 GLU A O 1
ATOM 797 N N . VAL A 1 100 ? -10.162 -7.309 14.179 1.00 98.81 100 VAL A N 1
ATOM 798 C CA . VAL A 1 100 ? -9.902 -6.819 12.818 1.00 98.81 100 VAL A CA 1
ATOM 799 C C . VAL A 1 100 ? -9.408 -5.366 12.842 1.00 98.81 100 VAL A C 1
ATOM 801 O O . VAL A 1 100 ? -8.490 -5.015 12.097 1.00 98.81 100 VAL A O 1
ATOM 804 N N . ALA A 1 101 ? -9.960 -4.529 13.724 1.00 98.81 101 ALA A N 1
ATOM 805 C CA . ALA A 1 101 ? -9.572 -3.130 13.874 1.00 98.81 101 ALA A CA 1
ATOM 806 C C . ALA A 1 101 ? -8.127 -2.953 14.360 1.00 98.81 101 ALA A C 1
ATOM 808 O O . ALA A 1 101 ? -7.484 -1.982 13.963 1.00 98.81 101 ALA A O 1
ATOM 809 N N . VAL A 1 102 ? -7.568 -3.892 15.136 1.00 98.88 102 VAL A N 1
ATOM 810 C CA . VAL A 1 102 ? -6.146 -3.843 15.530 1.00 98.88 102 VAL A CA 1
ATOM 811 C C . VAL A 1 102 ? -5.242 -3.787 14.297 1.00 98.88 102 VAL A C 1
ATOM 813 O O . VAL A 1 102 ? -4.358 -2.938 14.224 1.00 98.88 102 VAL A O 1
ATOM 816 N N . TYR A 1 103 ? -5.497 -4.626 13.290 1.00 98.88 103 TYR A N 1
ATOM 817 C CA . TYR A 1 103 ? -4.695 -4.638 12.063 1.00 98.88 103 TYR A CA 1
ATOM 818 C C . TYR A 1 103 ? -4.831 -3.345 11.255 1.00 98.88 103 TYR A C 1
ATOM 820 O O . TYR A 1 103 ? -3.846 -2.890 10.677 1.00 98.88 103 TYR A O 1
ATOM 828 N N . LEU A 1 104 ? -6.015 -2.719 11.249 1.00 98.88 104 LEU A N 1
ATOM 829 C CA . LEU A 1 104 ? -6.203 -1.408 10.624 1.00 98.88 104 LEU A CA 1
ATOM 830 C C . LEU A 1 104 ? -5.362 -0.333 11.328 1.00 98.88 104 LEU A C 1
ATOM 832 O O . LEU A 1 104 ? -4.689 0.449 10.657 1.00 98.88 104 LEU A O 1
ATOM 836 N N . LYS A 1 105 ? -5.345 -0.313 12.664 1.00 98.81 105 LYS A N 1
ATOM 837 C CA . LYS A 1 105 ? -4.554 0.656 13.441 1.00 98.81 105 LYS A CA 1
ATOM 838 C C . LYS A 1 105 ? -3.053 0.509 13.212 1.00 98.81 105 LYS A C 1
ATOM 840 O O . LYS A 1 105 ? -2.355 1.500 13.030 1.00 98.81 105 LYS A O 1
ATOM 845 N N . GLU A 1 106 ? -2.573 -0.726 13.109 1.00 98.75 106 GLU A N 1
ATOM 846 C CA . GLU A 1 106 ? -1.164 -1.016 12.824 1.00 98.75 106 GLU A CA 1
ATOM 847 C C . GLU A 1 106 ? -0.769 -0.770 11.356 1.00 98.75 106 GLU A C 1
ATOM 849 O O . GLU A 1 106 ? 0.408 -0.869 11.012 1.00 98.75 106 GLU A O 1
ATOM 854 N N . SER A 1 107 ? -1.717 -0.433 10.475 1.00 98.88 107 SER A N 1
ATOM 855 C CA . SER A 1 107 ? -1.479 -0.369 9.028 1.00 98.88 107 SER A CA 1
ATOM 856 C C . SER A 1 107 ? -1.029 0.981 8.472 1.00 98.88 107 SER A C 1
ATOM 858 O O . SER A 1 107 ? -0.788 1.092 7.272 1.00 98.88 107 SER A O 1
ATOM 860 N N . VAL A 1 108 ? -0.916 2.017 9.304 1.00 98.75 108 VAL A N 1
ATOM 861 C CA . VAL A 1 108 ? -0.776 3.406 8.821 1.00 98.75 108 VAL A CA 1
ATOM 862 C C . VAL A 1 108 ? 0.491 4.123 9.290 1.00 98.75 108 VAL A C 1
ATOM 864 O O . VAL A 1 108 ? 0.679 5.295 8.979 1.00 98.75 108 VAL A O 1
ATOM 867 N N . GLY A 1 109 ? 1.385 3.418 9.988 1.00 98.44 109 GLY A N 1
ATOM 868 C CA . GLY A 1 109 ? 2.619 3.969 10.554 1.00 98.44 109 GLY A CA 1
ATOM 869 C C . GLY A 1 109 ? 2.587 4.067 12.078 1.00 98.44 109 GLY A C 1
ATOM 870 O O . GLY A 1 109 ? 1.584 3.767 12.722 1.00 98.44 109 GLY A O 1
ATOM 871 N N . ASN A 1 110 ? 3.682 4.517 12.689 1.00 98.56 110 ASN A N 1
ATOM 872 C CA . ASN A 1 110 ? 3.808 4.603 14.143 1.00 98.56 110 ASN A CA 1
ATOM 873 C C . ASN A 1 110 ? 3.676 6.039 14.666 1.00 98.56 110 ASN A C 1
ATOM 875 O O . ASN A 1 110 ? 4.464 6.910 14.313 1.00 98.56 110 ASN A O 1
ATOM 879 N N . SER A 1 111 ? 2.730 6.293 15.575 1.00 97.69 111 SER A N 1
ATOM 880 C CA . SER A 1 111 ? 2.476 7.639 16.132 1.00 97.69 111 SER A CA 1
ATOM 881 C C . SER A 1 111 ? 3.662 8.234 16.908 1.00 97.69 111 SER A C 1
ATOM 883 O O . SER A 1 111 ? 3.950 9.434 16.828 1.00 97.69 111 SER A O 1
ATOM 885 N N . THR A 1 112 ? 4.405 7.410 17.650 1.00 95.81 112 THR A N 1
ATOM 886 C CA . THR A 1 112 ? 5.538 7.893 18.448 1.00 95.81 112 THR A CA 1
ATOM 887 C C . THR A 1 112 ? 6.702 8.307 17.557 1.00 95.81 112 THR A C 1
ATOM 889 O O . THR A 1 112 ? 7.191 9.434 17.695 1.00 95.81 112 THR A O 1
ATOM 892 N N . ARG A 1 113 ? 7.114 7.415 16.648 1.00 96.81 113 ARG A N 1
ATOM 893 C CA . ARG A 1 113 ? 8.268 7.599 15.756 1.00 96.81 113 ARG A CA 1
ATOM 894 C C . ARG A 1 113 ? 7.954 8.448 14.524 1.00 96.81 113 ARG A C 1
ATOM 896 O O . ARG A 1 113 ? 8.862 9.057 13.986 1.00 96.81 113 ARG A O 1
ATOM 903 N N . ILE A 1 114 ? 6.679 8.554 14.146 1.00 97.81 114 ILE A N 1
ATOM 904 C CA . ILE A 1 114 ? 6.205 9.233 12.928 1.00 97.81 114 ILE A CA 1
ATOM 905 C C . ILE A 1 114 ? 6.904 8.637 11.696 1.00 97.81 114 ILE A C 1
ATOM 907 O O . ILE A 1 114 ? 7.437 9.337 10.837 1.00 97.81 114 ILE A O 1
ATOM 911 N N . ASP A 1 115 ? 6.911 7.305 11.651 1.00 97.81 115 ASP A N 1
ATOM 912 C CA . ASP A 1 115 ? 7.487 6.513 10.574 1.00 97.81 115 ASP A CA 1
ATOM 913 C C . ASP A 1 115 ? 6.458 5.557 9.961 1.00 97.81 115 ASP A C 1
ATOM 915 O O . ASP A 1 115 ? 5.420 5.261 10.558 1.00 97.81 115 ASP A O 1
ATOM 919 N N . TYR A 1 116 ? 6.725 5.120 8.735 1.00 98.50 116 TYR A N 1
ATOM 920 C CA . TYR A 1 116 ? 5.941 4.124 8.008 1.00 98.50 116 TYR A CA 1
ATOM 921 C C . TYR A 1 116 ? 6.890 3.206 7.234 1.00 98.50 116 TYR A C 1
ATOM 923 O O . TYR A 1 116 ? 7.942 3.641 6.785 1.00 98.50 116 TYR A O 1
ATOM 931 N N . GLY A 1 117 ? 6.517 1.946 7.031 1.00 97.62 117 GLY A N 1
ATOM 932 C CA . GLY A 1 117 ? 7.304 0.993 6.255 1.00 97.62 117 GLY A CA 1
ATOM 933 C C . GLY A 1 117 ? 6.537 -0.295 5.978 1.00 97.62 117 GLY A C 1
ATOM 934 O O . GLY A 1 117 ? 5.355 -0.422 6.309 1.00 97.62 117 GLY A O 1
ATOM 935 N N . THR A 1 118 ? 7.237 -1.284 5.431 1.00 97.50 118 THR A N 1
ATOM 936 C CA . THR A 1 118 ? 6.652 -2.535 4.915 1.00 97.50 118 THR A CA 1
ATOM 937 C C . THR A 1 118 ? 5.949 -3.388 5.977 1.00 97.50 118 THR A C 1
ATOM 939 O O . THR A 1 118 ? 5.065 -4.177 5.651 1.00 97.50 118 THR A O 1
ATOM 942 N N . GLY A 1 119 ? 6.276 -3.215 7.263 1.00 97.94 119 GLY A N 1
ATOM 943 C CA . GLY A 1 119 ? 5.541 -3.848 8.363 1.00 97.94 119 GLY A CA 1
ATOM 944 C C . GLY A 1 119 ? 4.107 -3.323 8.514 1.00 97.94 119 GLY A C 1
ATOM 945 O O . GLY A 1 119 ? 3.193 -4.101 8.781 1.00 97.94 119 GLY A O 1
ATOM 946 N N . HIS A 1 120 ? 3.901 -2.025 8.285 1.00 98.75 120 HIS A N 1
ATOM 947 C CA . HIS A 1 120 ? 2.578 -1.396 8.302 1.00 98.75 120 HIS A CA 1
ATOM 948 C C . HIS A 1 120 ? 1.780 -1.774 7.048 1.00 98.75 120 HIS A C 1
ATOM 950 O O . HIS A 1 120 ? 0.615 -2.157 7.143 1.00 98.75 120 HIS A O 1
ATOM 956 N N . GLU A 1 121 ? 2.439 -1.805 5.887 1.00 98.81 121 GLU A N 1
ATOM 957 C CA . GLU A 1 121 ? 1.854 -2.349 4.656 1.00 98.81 121 GLU A CA 1
ATOM 958 C C . GLU A 1 121 ? 1.378 -3.803 4.854 1.00 98.81 121 GLU A C 1
ATOM 960 O O . GLU A 1 121 ? 0.265 -4.173 4.468 1.00 98.81 121 GLU A O 1
ATOM 965 N N . ALA A 1 122 ? 2.193 -4.626 5.522 1.00 98.75 122 ALA A N 1
ATOM 966 C CA . ALA A 1 122 ? 1.842 -6.002 5.847 1.00 98.75 122 ALA A CA 1
ATOM 967 C C . ALA A 1 122 ? 0.651 -6.098 6.813 1.00 98.75 122 ALA A C 1
ATOM 969 O O . ALA A 1 122 ? -0.187 -6.989 6.663 1.00 98.75 122 ALA A O 1
ATOM 970 N N . ALA A 1 123 ? 0.527 -5.173 7.770 1.00 98.88 123 ALA A N 1
ATOM 971 C CA . ALA A 1 123 ? -0.645 -5.091 8.637 1.00 98.88 123 ALA A CA 1
ATOM 972 C C . ALA A 1 123 ? -1.920 -4.742 7.848 1.00 98.88 123 ALA A C 1
ATOM 974 O O . ALA A 1 123 ? -2.965 -5.333 8.118 1.00 98.88 123 ALA A O 1
ATOM 975 N N . PHE A 1 124 ? -1.844 -3.891 6.814 1.00 98.94 124 PHE A N 1
ATOM 976 C CA . PHE A 1 124 ? -2.993 -3.644 5.932 1.00 98.94 124 PHE A CA 1
ATOM 977 C C . PHE A 1 124 ? -3.396 -4.899 5.149 1.00 98.94 124 PHE A C 1
ATOM 979 O O . PHE A 1 124 ? -4.573 -5.251 5.070 1.00 98.94 124 PHE A O 1
ATOM 986 N N . ALA A 1 125 ? -2.422 -5.631 4.605 1.00 98.88 125 ALA A N 1
ATOM 987 C CA . ALA A 1 125 ? -2.703 -6.900 3.942 1.00 98.88 125 ALA A CA 1
ATOM 988 C C . ALA A 1 125 ? -3.273 -7.948 4.918 1.00 98.88 125 ALA A C 1
ATOM 990 O O . ALA A 1 125 ? -4.166 -8.709 4.547 1.00 98.88 125 ALA A O 1
ATOM 991 N N . ALA A 1 126 ? -2.821 -7.961 6.176 1.00 98.88 126 ALA A N 1
ATOM 992 C CA . ALA A 1 126 ? -3.387 -8.805 7.224 1.00 98.88 126 ALA A CA 1
ATOM 993 C C . ALA A 1 126 ? -4.832 -8.405 7.569 1.00 98.88 126 ALA A C 1
ATOM 995 O O . ALA A 1 126 ? -5.682 -9.285 7.673 1.00 98.88 126 ALA A O 1
ATOM 996 N N . PHE A 1 127 ? -5.140 -7.107 7.647 1.00 98.94 127 PHE A N 1
ATOM 997 C CA . PHE A 1 127 ? -6.503 -6.591 7.816 1.00 98.94 127 PHE A CA 1
ATOM 998 C C . PHE A 1 127 ? -7.449 -7.117 6.721 1.00 98.94 127 PHE A C 1
ATOM 1000 O O . PHE A 1 127 ? -8.501 -7.686 7.023 1.00 98.94 127 PHE A O 1
ATOM 1007 N N . LEU A 1 128 ? -7.044 -7.028 5.449 1.00 98.94 128 LEU A N 1
ATOM 1008 C CA . LEU A 1 128 ? -7.824 -7.558 4.321 1.00 98.94 128 LEU A CA 1
ATOM 1009 C C . LEU A 1 128 ? -7.926 -9.093 4.355 1.00 98.94 128 LEU A C 1
ATOM 1011 O O . LEU A 1 128 ? -8.983 -9.656 4.056 1.00 98.94 128 LEU A O 1
ATOM 1015 N N . CYS A 1 129 ? -6.853 -9.779 4.761 1.00 98.81 129 CYS A N 1
ATOM 1016 C CA . CYS A 1 129 ? -6.847 -11.228 4.952 1.00 98.81 129 CYS A CA 1
ATOM 1017 C C . CYS A 1 129 ? -7.855 -11.653 6.032 1.00 98.81 129 CYS A C 1
ATOM 1019 O O . CYS A 1 129 ? -8.641 -12.573 5.801 1.00 98.81 129 CYS A O 1
ATOM 1021 N N . CYS A 1 130 ? -7.918 -10.954 7.170 1.00 98.81 130 CYS A N 1
ATOM 1022 C CA . CYS A 1 130 ? -8.902 -11.218 8.220 1.00 98.81 130 CYS A CA 1
ATOM 1023 C C . CYS A 1 130 ? -10.339 -11.072 7.705 1.00 98.81 130 CYS A C 1
ATOM 1025 O O . CYS A 1 130 ? -11.155 -11.962 7.947 1.00 98.81 130 CYS A O 1
ATOM 1027 N N . LEU A 1 131 ? -10.635 -10.025 6.925 1.00 98.81 131 LEU A N 1
ATOM 1028 C CA . LEU A 1 131 ? -11.950 -9.834 6.298 1.00 98.81 131 LEU A CA 1
ATOM 1029 C C . LEU A 1 131 ? -12.319 -10.966 5.323 1.00 98.81 131 LEU A C 1
ATOM 1031 O O . LEU A 1 131 ? -13.483 -11.366 5.258 1.00 98.81 131 LEU A O 1
ATOM 1035 N N . CYS A 1 132 ? -11.342 -11.528 4.605 1.00 98.50 132 CYS A N 1
ATOM 1036 C CA . CYS A 1 132 ? -11.552 -12.727 3.787 1.00 98.50 132 CYS A CA 1
ATOM 1037 C C . CYS A 1 132 ? -11.821 -13.963 4.660 1.00 98.50 132 CYS A C 1
ATOM 1039 O O . CYS A 1 132 ? -12.734 -14.737 4.377 1.00 98.50 132 CYS A O 1
ATOM 1041 N N . LYS A 1 133 ? -11.058 -14.147 5.746 1.00 98.38 133 LYS A N 1
ATOM 1042 C CA . LYS A 1 133 ? -11.175 -15.315 6.637 1.00 98.38 133 LYS A CA 1
ATOM 1043 C C . LYS A 1 133 ? -12.525 -15.398 7.345 1.00 98.38 133 LYS A C 1
ATOM 1045 O O . LYS A 1 133 ? -13.032 -16.502 7.523 1.00 98.38 133 LYS A O 1
ATOM 1050 N N . ILE A 1 134 ? -13.114 -14.262 7.718 1.00 98.44 134 ILE A N 1
ATOM 1051 C CA . ILE A 1 134 ? -14.459 -14.210 8.319 1.00 98.44 134 ILE A CA 1
ATOM 1052 C C . ILE A 1 134 ? -15.584 -14.169 7.268 1.00 98.44 134 ILE A C 1
ATOM 1054 O O . ILE A 1 134 ? -16.758 -14.133 7.622 1.00 98.44 134 ILE A O 1
ATOM 1058 N N . GLY A 1 135 ? -15.247 -14.183 5.972 1.00 98.25 135 GLY A N 1
ATOM 1059 C CA . GLY A 1 135 ? -16.213 -14.252 4.875 1.00 98.25 135 GLY A CA 1
ATOM 1060 C C . GLY A 1 135 ? -16.940 -12.942 4.563 1.00 98.25 135 GLY A C 1
ATOM 1061 O O . GLY A 1 135 ? -18.006 -12.984 3.939 1.00 98.25 135 GLY A O 1
ATOM 1062 N N . VAL A 1 136 ? -16.389 -11.797 4.977 1.00 98.50 136 VAL A N 1
ATOM 1063 C CA . VAL A 1 136 ? -16.871 -10.470 4.554 1.00 98.50 136 VAL A CA 1
ATOM 1064 C C . VAL A 1 136 ? -16.467 -10.209 3.109 1.00 98.50 136 VAL A C 1
ATOM 1066 O O . VAL A 1 136 ? -17.313 -9.853 2.296 1.00 98.50 136 VAL A O 1
ATOM 1069 N N . LEU A 1 137 ? -15.197 -10.458 2.786 1.00 98.44 137 LEU A N 1
ATOM 1070 C CA . LEU A 1 137 ? -14.690 -10.439 1.416 1.00 98.44 137 LEU A CA 1
ATOM 1071 C C . LEU A 1 137 ? -14.690 -11.853 0.838 1.00 98.44 137 LEU A C 1
ATOM 1073 O O . LEU A 1 137 ? -14.411 -12.830 1.541 1.00 98.44 137 LEU A O 1
ATOM 1077 N N . ARG A 1 138 ? -15.021 -11.967 -0.446 1.00 96.88 138 ARG A N 1
ATOM 1078 C CA . ARG A 1 138 ? -15.187 -13.241 -1.151 1.00 96.88 138 ARG A CA 1
ATOM 1079 C C . ARG A 1 138 ? -14.169 -13.394 -2.281 1.00 96.88 138 ARG A C 1
ATOM 1081 O O . ARG A 1 138 ? -13.377 -12.503 -2.570 1.00 96.88 138 ARG A O 1
ATOM 1088 N N . VAL A 1 139 ? -14.139 -14.575 -2.900 1.00 93.00 139 VAL A N 1
ATOM 1089 C CA . VAL A 1 139 ? -13.169 -14.908 -3.964 1.00 93.00 139 VAL A CA 1
ATOM 1090 C C . VAL A 1 139 ? -13.317 -13.978 -5.173 1.00 93.00 139 VAL A C 1
ATOM 1092 O O . VAL A 1 139 ? -12.330 -13.577 -5.778 1.00 93.00 139 VAL A O 1
ATOM 1095 N N . ASP A 1 140 ? -14.544 -13.588 -5.493 1.00 94.12 140 ASP A N 1
ATOM 1096 C CA . ASP A 1 140 ? -14.881 -12.638 -6.551 1.00 94.12 140 ASP A CA 1
ATOM 1097 C C . ASP A 1 140 ? -14.455 -11.192 -6.249 1.00 94.12 140 ASP A C 1
ATOM 1099 O O . ASP A 1 140 ? -14.344 -10.397 -7.180 1.00 94.12 140 ASP A O 1
ATOM 1103 N N . ASP A 1 141 ? -14.132 -10.863 -4.995 1.00 97.81 141 ASP A N 1
ATOM 1104 C CA . ASP A 1 141 ? -13.583 -9.558 -4.616 1.00 97.81 141 ASP A CA 1
ATOM 1105 C C . ASP A 1 141 ? -12.059 -9.468 -4.809 1.00 97.81 141 ASP A C 1
ATOM 1107 O O . ASP A 1 141 ? -11.505 -8.375 -4.744 1.00 97.81 141 ASP A O 1
ATOM 1111 N N . GLN A 1 142 ? -11.348 -10.577 -5.056 1.00 94.88 142 GLN A N 1
ATOM 1112 C CA . GLN A 1 142 ? -9.874 -10.626 -5.022 1.00 94.88 142 GLN A CA 1
ATOM 1113 C C . GLN A 1 142 ? -9.188 -9.586 -5.921 1.00 94.88 142 GLN A C 1
ATOM 1115 O O . GLN A 1 142 ? -8.211 -8.962 -5.509 1.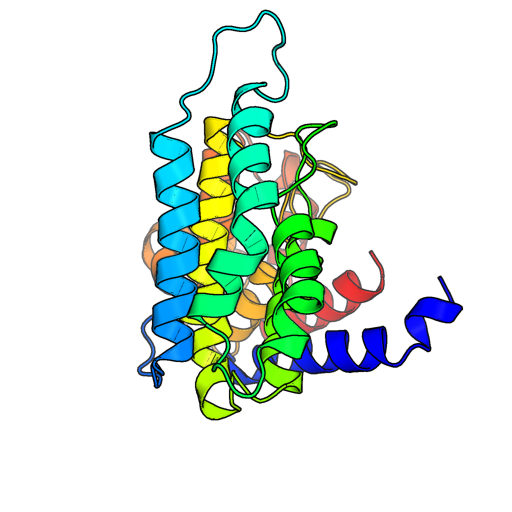00 94.88 142 GLN A O 1
ATOM 1120 N N . ILE A 1 143 ? -9.705 -9.351 -7.129 1.00 98.44 143 ILE A N 1
ATOM 1121 C CA . ILE A 1 143 ? -9.151 -8.322 -8.022 1.00 98.44 143 ILE A CA 1
ATOM 1122 C C . ILE A 1 143 ? -9.422 -6.923 -7.453 1.00 98.44 143 ILE A C 1
ATOM 1124 O O . ILE A 1 143 ? -8.521 -6.085 -7.421 1.00 98.44 143 ILE A O 1
ATOM 1128 N N . ALA A 1 144 ? -10.633 -6.679 -6.945 1.00 98.69 144 ALA A N 1
ATOM 1129 C CA . ALA A 1 144 ? -11.025 -5.399 -6.364 1.00 98.69 144 ALA A CA 1
ATOM 1130 C C . ALA A 1 144 ? -10.267 -5.080 -5.062 1.00 98.69 144 ALA A C 1
ATOM 1132 O O . ALA A 1 144 ? -9.968 -3.914 -4.797 1.00 98.69 144 ALA A O 1
ATOM 1133 N N . ILE A 1 145 ? -9.881 -6.100 -4.287 1.00 98.88 145 ILE A N 1
ATOM 1134 C CA . ILE A 1 145 ? -9.001 -5.946 -3.121 1.00 98.88 145 ILE A CA 1
ATOM 1135 C C . ILE A 1 145 ? -7.697 -5.256 -3.534 1.00 98.88 145 ILE A C 1
ATOM 1137 O O . ILE A 1 145 ? -7.272 -4.323 -2.861 1.00 98.88 145 ILE A O 1
ATOM 1141 N N . VAL A 1 146 ? -7.086 -5.650 -4.656 1.00 98.81 146 VAL A N 1
ATOM 1142 C CA . VAL A 1 146 ? -5.827 -5.046 -5.119 1.00 98.81 146 VAL A CA 1
ATOM 1143 C C . VAL A 1 146 ? -6.078 -3.747 -5.889 1.00 98.81 146 VAL A C 1
ATOM 1145 O O . VAL A 1 146 ? -5.546 -2.697 -5.536 1.00 98.81 146 VAL A O 1
ATOM 1148 N N . PHE A 1 147 ? -6.898 -3.792 -6.940 1.00 98.81 147 PHE A N 1
ATOM 1149 C CA . PHE A 1 147 ? -7.031 -2.688 -7.899 1.00 98.81 147 PHE A CA 1
ATOM 1150 C C . PHE A 1 147 ? -7.900 -1.533 -7.405 1.00 98.81 147 PHE A C 1
ATOM 1152 O O . PHE A 1 147 ? -7.790 -0.429 -7.933 1.00 98.81 147 PHE A O 1
ATOM 1159 N N . LYS A 1 148 ? -8.743 -1.761 -6.391 1.00 98.75 148 LYS A N 1
ATOM 1160 C CA . LYS A 1 148 ? -9.598 -0.725 -5.807 1.00 98.75 148 LYS A CA 1
ATOM 1161 C C . LYS A 1 148 ? -9.150 -0.363 -4.398 1.00 98.75 148 LYS A C 1
ATOM 1163 O O . LYS A 1 148 ? -8.770 0.779 -4.161 1.00 98.75 148 LYS A O 1
ATOM 1168 N N . VAL A 1 149 ? -9.169 -1.326 -3.476 1.00 98.88 149 VAL A N 1
ATOM 1169 C CA . VAL A 1 149 ? -8.925 -1.059 -2.049 1.00 98.88 149 VAL A CA 1
ATOM 1170 C C . VAL A 1 149 ? -7.448 -0.784 -1.787 1.00 98.88 149 VAL A C 1
ATOM 1172 O O . VAL A 1 149 ? -7.115 0.263 -1.240 1.00 98.88 149 VAL A O 1
ATOM 1175 N N . PHE A 1 150 ? -6.552 -1.676 -2.209 1.00 98.88 150 PHE A N 1
ATOM 1176 C CA . PHE A 1 150 ? -5.120 -1.503 -1.977 1.00 98.88 150 PHE A CA 1
ATOM 1177 C C . PHE A 1 150 ? -4.544 -0.333 -2.782 1.00 98.88 150 PHE A C 1
ATOM 1179 O O . PHE A 1 150 ? -3.767 0.447 -2.241 1.00 98.88 150 PHE A O 1
ATOM 1186 N N . ASN A 1 151 ? -4.984 -0.139 -4.032 1.00 98.81 151 ASN A N 1
ATOM 1187 C CA . ASN A 1 151 ? -4.608 1.046 -4.807 1.00 98.81 151 ASN A CA 1
ATOM 1188 C C . ASN A 1 151 ? -5.000 2.345 -4.084 1.00 98.81 151 ASN A C 1
ATOM 1190 O O . ASN A 1 151 ? -4.166 3.231 -3.909 1.00 98.81 151 ASN A O 1
ATOM 1194 N N . ARG A 1 152 ? -6.238 2.423 -3.576 1.00 98.88 152 ARG A N 1
ATOM 1195 C CA . ARG A 1 152 ? -6.696 3.576 -2.795 1.00 98.88 152 ARG A CA 1
ATOM 1196 C C . ARG A 1 152 ? -5.907 3.746 -1.495 1.00 98.88 152 ARG A C 1
ATOM 1198 O O . ARG A 1 152 ? -5.582 4.867 -1.122 1.00 98.88 152 ARG A O 1
ATOM 1205 N N . TYR A 1 153 ? -5.571 2.654 -0.814 1.00 98.94 153 TYR A N 1
ATOM 1206 C CA . TYR A 1 153 ? -4.741 2.687 0.389 1.00 98.94 153 TYR A CA 1
ATOM 1207 C C . TYR A 1 153 ? -3.363 3.300 0.113 1.00 98.94 153 TYR A C 1
ATOM 1209 O O . TYR A 1 153 ? -2.941 4.185 0.854 1.00 98.94 153 TYR A O 1
ATOM 1217 N N . LEU A 1 154 ? -2.700 2.916 -0.983 1.00 98.88 154 LEU A N 1
ATOM 1218 C CA . LEU A 1 154 ? -1.405 3.486 -1.367 1.00 98.88 154 LEU A CA 1
ATOM 1219 C C . LEU A 1 154 ? -1.485 4.999 -1.599 1.00 98.88 154 LEU A C 1
ATOM 1221 O O . LEU A 1 154 ? -0.584 5.723 -1.185 1.00 98.88 154 LEU A O 1
ATOM 1225 N N . GLU A 1 155 ? -2.562 5.493 -2.214 1.00 98.88 155 GLU A N 1
ATOM 1226 C CA . GLU A 1 155 ? -2.783 6.935 -2.386 1.00 98.88 155 GLU A CA 1
ATOM 1227 C C . GLU A 1 155 ? -2.860 7.662 -1.034 1.00 98.88 155 GLU A C 1
ATOM 1229 O O . GLU A 1 155 ? -2.199 8.687 -0.848 1.00 98.88 155 GLU A O 1
ATOM 1234 N N . VAL A 1 156 ? -3.614 7.112 -0.072 1.00 98.88 156 VAL A N 1
ATOM 1235 C CA . VAL A 1 156 ? -3.707 7.665 1.291 1.00 98.88 156 VAL A CA 1
ATOM 1236 C C . VAL A 1 156 ? -2.343 7.623 1.981 1.00 98.88 156 VAL A C 1
ATOM 1238 O O . VAL A 1 156 ? -1.924 8.627 2.555 1.00 98.88 156 VAL A O 1
ATOM 1241 N N . MET A 1 157 ? -1.607 6.511 1.881 1.00 98.88 157 MET A N 1
ATOM 1242 C CA . MET A 1 157 ? -0.283 6.379 2.501 1.00 98.88 157 MET A CA 1
ATOM 1243 C C . MET A 1 157 ? 0.721 7.372 1.911 1.00 98.88 157 MET A C 1
ATOM 1245 O O . MET A 1 157 ? 1.424 8.045 2.661 1.00 98.88 157 MET A O 1
ATOM 1249 N N . ARG A 1 158 ? 0.744 7.558 0.586 1.00 98.69 158 ARG A N 1
ATOM 1250 C CA . ARG A 1 158 ? 1.590 8.572 -0.066 1.00 98.69 158 ARG A CA 1
ATOM 1251 C C . ARG A 1 158 ? 1.227 9.987 0.371 1.00 98.69 158 ARG A C 1
ATOM 1253 O O . ARG A 1 158 ? 2.113 10.830 0.515 1.00 98.69 158 ARG A O 1
ATOM 1260 N N . LYS A 1 159 ? -0.061 10.275 0.592 1.00 98.81 159 LYS A N 1
ATOM 1261 C CA . LYS A 1 159 ? -0.493 11.570 1.134 1.00 98.81 159 LYS A CA 1
ATOM 1262 C C . LYS A 1 159 ? -0.037 11.740 2.583 1.00 98.81 159 LYS A C 1
ATOM 1264 O O . LYS A 1 159 ? 0.511 12.790 2.891 1.00 98.81 159 LYS A O 1
ATOM 1269 N N . LEU A 1 160 ? -0.164 10.726 3.442 1.00 98.69 160 LEU A N 1
ATOM 1270 C CA . LEU A 1 160 ? 0.368 10.762 4.814 1.00 98.69 160 LEU A CA 1
ATOM 1271 C C . LEU A 1 160 ? 1.881 11.005 4.834 1.00 98.69 160 LEU A C 1
ATOM 1273 O O . LEU A 1 160 ? 2.346 11.922 5.512 1.00 98.69 160 LEU A O 1
ATOM 1277 N N . GLN A 1 161 ? 2.628 10.235 4.040 1.00 98.00 161 GLN A N 1
ATOM 1278 C CA . GLN A 1 161 ? 4.084 10.331 3.923 1.00 98.00 161 GLN A CA 1
ATOM 1279 C C . GLN A 1 161 ? 4.518 11.748 3.533 1.00 98.00 161 GLN A C 1
ATOM 1281 O O . GLN A 1 161 ? 5.376 12.329 4.198 1.00 98.00 161 GLN A O 1
ATOM 1286 N N . LYS A 1 162 ? 3.873 12.343 2.519 1.00 97.56 162 LYS A N 1
ATOM 1287 C CA . LYS A 1 162 ? 4.156 13.713 2.063 1.00 97.56 162 LYS A CA 1
ATOM 1288 C C . LYS A 1 162 ? 3.715 14.775 3.070 1.00 97.56 162 LYS A C 1
ATOM 1290 O O . LYS A 1 162 ? 4.516 15.622 3.462 1.00 97.56 162 LYS A O 1
ATOM 1295 N N . THR A 1 163 ? 2.454 14.739 3.499 1.00 98.19 163 THR A N 1
ATOM 1296 C CA . THR A 1 163 ? 1.852 15.762 4.367 1.00 98.19 163 THR A CA 1
ATOM 1297 C C . THR A 1 163 ? 2.556 15.823 5.715 1.00 98.19 163 THR A C 1
ATOM 1299 O O . THR A 1 163 ? 2.904 16.906 6.188 1.00 98.19 163 THR A O 1
ATOM 1302 N N . TYR A 1 164 ? 2.822 14.663 6.317 1.00 98.25 164 TYR A N 1
ATOM 1303 C CA . TYR A 1 164 ? 3.423 14.586 7.643 1.00 98.25 164 TYR A CA 1
ATOM 1304 C C . TYR A 1 164 ? 4.916 14.286 7.641 1.00 98.25 164 TYR A C 1
ATOM 1306 O O . TYR A 1 164 ? 5.486 14.142 8.719 1.00 98.25 164 TYR A O 1
ATOM 1314 N N . ARG A 1 165 ? 5.571 14.259 6.473 1.00 96.88 165 ARG A N 1
ATOM 1315 C CA . ARG A 1 165 ? 7.028 14.066 6.344 1.00 96.88 165 ARG A CA 1
ATOM 1316 C C . ARG A 1 165 ? 7.487 12.817 7.101 1.00 96.88 165 ARG A C 1
ATOM 1318 O O . ARG A 1 165 ? 8.436 12.875 7.881 1.00 96.88 165 ARG A O 1
ATOM 1325 N N . MET A 1 166 ? 6.728 11.733 6.943 1.00 96.62 166 MET A N 1
ATOM 1326 C CA . MET A 1 166 ? 6.959 10.500 7.692 1.00 96.62 166 MET A CA 1
ATOM 1327 C C . MET A 1 166 ? 8.302 9.898 7.302 1.00 96.62 166 MET A C 1
ATOM 1329 O O . MET A 1 166 ? 8.668 9.885 6.127 1.00 96.62 166 MET A O 1
ATOM 1333 N N . GLU A 1 167 ? 9.023 9.390 8.292 1.00 95.38 167 GLU A N 1
ATOM 1334 C CA . GLU A 1 167 ? 10.304 8.739 8.053 1.00 95.38 167 GLU A CA 1
ATOM 1335 C C . GLU A 1 167 ? 10.089 7.291 7.577 1.00 95.38 167 GLU A C 1
ATOM 1337 O O . GLU A 1 167 ? 9.122 6.638 7.978 1.00 95.38 167 GLU A O 1
ATOM 1342 N N . PRO A 1 168 ? 10.962 6.753 6.716 1.00 94.44 168 PRO A N 1
ATOM 1343 C CA . PRO A 1 168 ? 10.930 5.334 6.393 1.00 94.44 168 PRO A CA 1
ATOM 1344 C C . PRO A 1 168 ? 11.292 4.478 7.612 1.00 94.44 168 PRO A C 1
ATOM 1346 O O . PRO A 1 168 ? 12.348 4.669 8.222 1.00 94.44 168 PRO A O 1
ATOM 1349 N N . ALA A 1 169 ? 10.444 3.510 7.941 1.00 91.19 169 ALA A N 1
ATOM 1350 C CA . ALA A 1 169 ? 10.673 2.534 8.995 1.00 91.19 169 ALA A CA 1
ATOM 1351 C C . ALA A 1 169 ? 11.436 1.325 8.431 1.00 91.19 169 ALA A C 1
ATOM 1353 O O . ALA A 1 169 ? 10.904 0.573 7.615 1.00 91.19 169 ALA A O 1
ATOM 1354 N N . GLY A 1 170 ? 12.664 1.101 8.905 1.00 85.44 170 GLY A N 1
ATOM 1355 C CA . GLY A 1 170 ? 13.505 -0.029 8.493 1.00 85.44 170 GLY A CA 1
ATOM 1356 C C . GLY A 1 170 ? 14.681 0.379 7.603 1.00 85.44 170 GLY A C 1
ATOM 1357 O O . GLY A 1 170 ? 15.235 1.467 7.755 1.00 85.44 170 GLY A O 1
ATOM 1358 N N . SER A 1 171 ? 15.111 -0.531 6.723 1.00 76.69 171 SER A N 1
ATOM 1359 C CA . SER A 1 171 ? 16.242 -0.316 5.811 1.00 76.69 171 SER A CA 1
ATOM 1360 C C . SER A 1 171 ? 15.924 0.771 4.782 1.00 76.69 1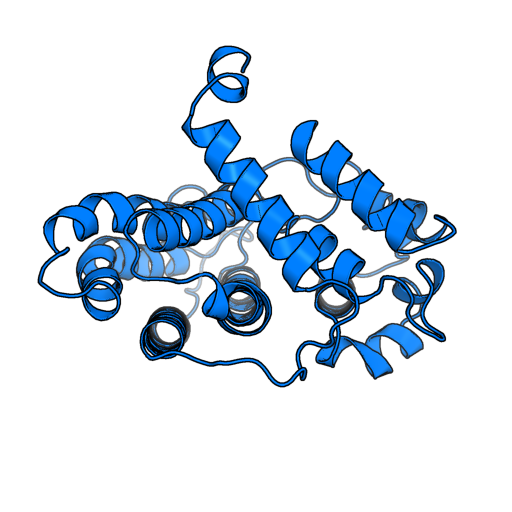71 SER A C 1
ATOM 1362 O O . SER A 1 171 ? 14.923 0.681 4.081 1.00 76.69 171 SER A O 1
ATOM 1364 N N . GLN A 1 172 ? 16.801 1.769 4.663 1.00 70.94 172 GLN A N 1
ATOM 1365 C CA . GLN A 1 172 ? 16.638 2.918 3.764 1.00 70.94 172 GLN A CA 1
ATOM 1366 C C . GLN A 1 172 ? 17.638 2.899 2.603 1.00 70.94 172 GLN A C 1
ATOM 1368 O O . GLN A 1 172 ? 18.753 2.376 2.726 1.00 70.94 172 GLN A O 1
ATOM 1373 N N . GLY A 1 173 ? 17.265 3.538 1.489 1.00 71.81 173 GLY A N 1
ATOM 1374 C CA . GLY A 1 173 ? 18.171 3.800 0.370 1.00 71.81 173 GLY A CA 1
ATOM 1375 C C . GLY A 1 173 ? 18.691 2.522 -0.291 1.00 71.81 173 GLY A C 1
ATOM 1376 O O . GLY A 1 173 ? 17.918 1.647 -0.665 1.00 71.81 173 GLY A O 1
ATOM 1377 N N . VAL A 1 174 ? 20.014 2.394 -0.431 1.00 68.69 174 VAL A N 1
ATOM 1378 C CA . VAL A 1 174 ? 20.661 1.299 -1.187 1.00 68.69 174 VAL A CA 1
ATOM 1379 C C . VAL A 1 174 ? 20.409 -0.110 -0.625 1.00 68.69 174 VAL A C 1
ATOM 1381 O O . VAL A 1 174 ? 20.660 -1.095 -1.319 1.00 68.69 174 VAL A O 1
ATOM 1384 N N . TRP A 1 175 ? 19.914 -0.216 0.611 1.00 72.50 175 TRP A N 1
ATOM 1385 C CA . TRP A 1 175 ? 19.659 -1.486 1.297 1.00 72.50 175 TRP A CA 1
ATOM 1386 C C . TRP A 1 175 ? 18.211 -1.977 1.175 1.00 72.50 175 TRP A C 1
ATOM 1388 O O . TRP A 1 175 ? 17.951 -3.131 1.503 1.00 72.50 175 TRP A O 1
ATOM 1398 N N . GLY A 1 176 ? 17.284 -1.137 0.709 1.00 83.00 176 GLY A N 1
ATOM 1399 C CA . GLY A 1 176 ? 15.868 -1.475 0.541 1.00 83.00 176 GLY A CA 1
ATOM 1400 C C . GLY A 1 176 ? 15.455 -1.586 -0.928 1.00 83.00 176 GLY A C 1
ATOM 1401 O O . GLY A 1 176 ? 16.147 -1.097 -1.822 1.00 83.00 176 GLY A O 1
ATOM 1402 N N . LEU A 1 177 ? 14.313 -2.233 -1.180 1.00 92.44 177 LEU A N 1
ATOM 1403 C CA . LEU A 1 177 ? 13.654 -2.191 -2.492 1.00 92.44 177 LEU A CA 1
ATOM 1404 C C . LEU A 1 177 ? 13.074 -0.792 -2.757 1.00 92.44 177 LEU A C 1
ATOM 1406 O O . LEU A 1 177 ? 13.310 -0.203 -3.806 1.00 92.44 177 LEU A O 1
ATOM 1410 N N . ASP A 1 178 ? 12.334 -0.287 -1.776 1.00 95.06 178 ASP A N 1
ATOM 1411 C CA . ASP A 1 178 ? 11.719 1.033 -1.698 1.00 95.06 178 ASP A CA 1
ATOM 1412 C C . ASP A 1 178 ? 11.706 1.454 -0.222 1.00 95.06 178 ASP A C 1
ATOM 1414 O O . ASP A 1 178 ? 11.825 0.608 0.667 1.00 95.06 178 ASP A O 1
ATOM 1418 N N . ASP A 1 179 ? 11.580 2.753 0.037 1.00 93.62 179 ASP A N 1
ATOM 1419 C CA . ASP A 1 179 ? 11.610 3.278 1.402 1.00 93.62 179 ASP A CA 1
ATOM 1420 C C . ASP A 1 179 ? 10.365 2.858 2.209 1.00 93.62 179 ASP A C 1
ATOM 1422 O O . ASP A 1 179 ? 10.443 2.698 3.426 1.00 93.62 179 ASP A O 1
ATOM 1426 N N . PHE A 1 180 ? 9.211 2.661 1.561 1.00 96.12 180 PHE A N 1
ATOM 1427 C CA . PHE A 1 180 ? 7.937 2.501 2.261 1.00 96.12 180 PHE A CA 1
ATOM 1428 C C . PHE A 1 180 ? 7.189 1.206 1.930 1.00 96.12 180 PHE A C 1
ATOM 1430 O O . PHE A 1 180 ? 6.589 0.619 2.831 1.00 96.12 180 PHE A O 1
ATOM 1437 N N . GLN A 1 181 ? 7.185 0.773 0.669 1.00 98.00 181 GLN A N 1
ATOM 1438 C CA . GLN A 1 181 ? 6.267 -0.248 0.155 1.00 98.00 181 GLN A CA 1
ATOM 1439 C C . GLN A 1 181 ? 6.998 -1.455 -0.444 1.00 98.00 181 GLN A C 1
ATOM 1441 O O . GLN A 1 181 ? 8.116 -1.353 -0.938 1.00 98.00 181 GLN A O 1
ATOM 1446 N N . PHE A 1 182 ? 6.340 -2.615 -0.471 1.00 98.50 182 PHE A N 1
ATOM 1447 C CA . PHE A 1 182 ? 6.860 -3.816 -1.131 1.00 98.50 182 PHE A CA 1
AT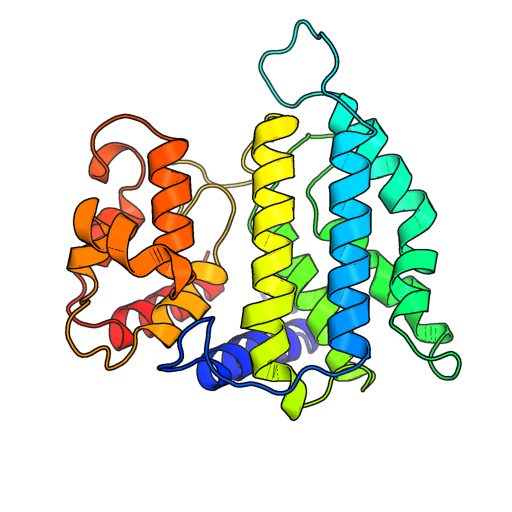OM 1448 C C . PHE A 1 182 ? 5.792 -4.510 -1.981 1.00 98.50 182 PHE A C 1
ATOM 1450 O O . PHE A 1 182 ? 6.015 -4.800 -3.161 1.00 98.50 182 PHE A O 1
ATOM 1457 N N . LEU A 1 183 ? 4.611 -4.761 -1.411 1.00 98.88 183 LEU A N 1
ATOM 1458 C CA . LEU A 1 183 ? 3.506 -5.454 -2.078 1.00 98.88 183 LEU A CA 1
ATOM 1459 C C . LEU A 1 183 ? 3.098 -4.875 -3.449 1.00 98.88 183 LEU A C 1
ATOM 1461 O O . LEU A 1 183 ? 2.851 -5.688 -4.348 1.00 98.88 183 LEU A O 1
ATOM 1465 N N . PRO A 1 184 ? 3.076 -3.546 -3.707 1.00 98.88 184 PRO A N 1
ATOM 1466 C CA . PRO A 1 184 ? 2.730 -3.036 -5.030 1.00 98.88 184 PRO A CA 1
ATOM 1467 C C . PRO A 1 184 ? 3.745 -3.410 -6.110 1.00 98.88 184 PRO A C 1
ATOM 1469 O O . PRO A 1 184 ? 3.370 -3.521 -7.275 1.00 98.88 184 PRO A O 1
ATOM 1472 N N . PHE A 1 185 ? 5.007 -3.674 -5.758 1.00 98.88 185 PHE A N 1
ATOM 1473 C CA . PHE A 1 185 ? 5.985 -4.185 -6.720 1.00 98.88 185 PHE A CA 1
ATOM 1474 C C . PHE A 1 185 ? 5.734 -5.663 -7.040 1.00 98.88 185 PHE A C 1
ATOM 1476 O O . PHE A 1 185 ? 5.898 -6.087 -8.186 1.00 98.88 185 PHE A O 1
ATOM 1483 N N . ILE A 1 186 ? 5.276 -6.458 -6.067 1.00 98.88 186 ILE A N 1
ATOM 1484 C CA . ILE A 1 186 ? 4.865 -7.849 -6.306 1.00 98.88 186 ILE A CA 1
ATOM 1485 C C . ILE A 1 186 ? 3.633 -7.864 -7.214 1.00 98.88 186 ILE A C 1
ATOM 1487 O O . ILE A 1 186 ? 3.700 -8.350 -8.341 1.00 98.88 186 ILE A O 1
ATOM 1491 N N . TRP A 1 187 ? 2.522 -7.278 -6.777 1.00 98.94 187 TRP A N 1
ATOM 1492 C CA . TRP A 1 187 ? 1.275 -7.332 -7.536 1.00 98.94 187 TRP A CA 1
ATOM 1493 C C . TRP A 1 187 ? 1.355 -6.564 -8.854 1.00 98.94 187 TRP A C 1
ATOM 1495 O O . TRP A 1 187 ? 0.897 -7.067 -9.877 1.00 98.94 187 TRP A O 1
ATOM 1505 N N . GLY A 1 188 ? 2.024 -5.411 -8.873 1.00 98.88 188 GLY A N 1
ATOM 1506 C CA . GLY A 1 188 ? 2.250 -4.638 -10.089 1.00 98.88 188 GLY A CA 1
ATOM 1507 C C . GLY A 1 188 ? 3.132 -5.358 -11.112 1.00 98.88 188 GLY A C 1
ATOM 1508 O O . GLY A 1 188 ? 2.848 -5.296 -12.305 1.00 98.88 188 GLY A O 1
ATOM 1509 N N . SER A 1 189 ? 4.158 -6.105 -10.681 1.00 98.88 189 SER A N 1
ATOM 1510 C CA . SER A 1 189 ? 4.936 -6.931 -11.619 1.00 98.88 189 SER A CA 1
ATOM 1511 C C . SER A 1 189 ? 4.115 -8.101 -12.166 1.00 98.88 189 SER A C 1
ATOM 1513 O O . SER A 1 189 ? 4.323 -8.486 -13.312 1.00 98.88 189 SER A O 1
ATOM 1515 N N . SER A 1 190 ? 3.147 -8.623 -11.401 1.00 98.88 190 SER A N 1
ATOM 1516 C CA . SER A 1 190 ? 2.189 -9.623 -11.894 1.00 98.88 190 SER A CA 1
ATOM 1517 C C . SER A 1 190 ? 1.254 -9.054 -12.970 1.00 98.88 190 SER A C 1
ATOM 1519 O O . SER A 1 190 ? 1.020 -9.711 -13.988 1.00 98.88 190 SER A O 1
ATOM 1521 N N . GLN A 1 191 ? 0.783 -7.806 -12.816 1.00 98.75 191 GLN A N 1
ATOM 1522 C CA . GLN A 1 191 ? -0.013 -7.118 -13.848 1.00 98.75 191 GLN A CA 1
ATOM 1523 C C . GLN A 1 191 ? 0.707 -7.060 -15.202 1.00 98.75 191 GLN A C 1
ATOM 1525 O O . GLN A 1 191 ? 0.065 -7.151 -16.244 1.00 98.75 191 GLN A O 1
ATOM 1530 N N . LEU A 1 192 ? 2.035 -6.916 -15.174 1.00 98.81 192 LEU A N 1
ATOM 1531 C CA . LEU A 1 192 ? 2.887 -6.723 -16.348 1.00 98.81 192 LEU A CA 1
ATOM 1532 C C . LEU A 1 192 ? 3.406 -8.037 -16.963 1.00 98.81 192 LEU A C 1
ATOM 1534 O O . LEU A 1 192 ? 4.129 -8.011 -17.961 1.00 98.81 192 LEU A O 1
ATOM 1538 N N . ILE A 1 193 ? 3.053 -9.199 -16.404 1.00 98.88 193 ILE A N 1
ATOM 1539 C CA . ILE A 1 193 ? 3.387 -10.489 -17.022 1.00 98.88 193 ILE A CA 1
ATOM 1540 C C . ILE A 1 193 ? 2.705 -10.587 -18.394 1.00 98.88 193 ILE A C 1
ATOM 1542 O O . ILE A 1 193 ? 1.521 -10.296 -18.525 1.00 98.88 193 ILE A O 1
ATOM 1546 N N . ASP A 1 194 ? 3.479 -11.005 -19.399 1.00 98.00 194 ASP A N 1
ATOM 1547 C CA . ASP A 1 194 ? 3.072 -11.139 -20.805 1.00 98.00 194 ASP A CA 1
ATOM 1548 C C . ASP A 1 194 ? 2.636 -9.818 -21.473 1.00 98.00 194 ASP A C 1
ATOM 1550 O O . ASP A 1 194 ? 1.972 -9.820 -22.510 1.00 98.00 194 ASP A O 1
ATOM 1554 N N . HIS A 1 195 ? 3.040 -8.671 -20.910 1.00 98.38 195 HIS A N 1
ATOM 1555 C CA . HIS A 1 195 ? 2.763 -7.366 -21.500 1.00 98.38 195 HIS A CA 1
ATOM 1556 C C . HIS A 1 195 ? 3.409 -7.234 -22.902 1.00 98.38 195 HIS A C 1
ATOM 1558 O O . HIS A 1 195 ? 4.591 -7.542 -23.057 1.00 98.38 195 HIS A O 1
ATOM 1564 N N . PRO A 1 196 ? 2.690 -6.728 -23.928 1.00 97.50 196 PRO A N 1
ATOM 1565 C CA . PRO A 1 196 ? 3.138 -6.784 -25.328 1.00 97.50 196 PRO A CA 1
ATOM 1566 C C . PRO A 1 196 ? 4.308 -5.851 -25.684 1.00 97.50 196 PRO A C 1
ATOM 1568 O O . PRO A 1 196 ? 4.893 -5.992 -26.753 1.00 97.50 196 PRO A O 1
ATOM 1571 N N . TYR A 1 197 ? 4.618 -4.873 -24.829 1.00 97.69 197 TYR A N 1
ATOM 1572 C CA . TYR A 1 197 ? 5.651 -3.855 -25.083 1.00 97.69 197 TYR A CA 1
ATOM 1573 C C . TYR A 1 197 ? 6.549 -3.579 -23.869 1.00 97.69 197 TYR A C 1
ATOM 1575 O O . TYR A 1 197 ? 7.765 -3.731 -23.931 1.00 97.69 197 TYR A O 1
ATOM 1583 N N . LEU A 1 198 ? 5.949 -3.173 -22.746 1.00 98.56 198 LEU A N 1
ATOM 1584 C CA . LEU A 1 198 ? 6.663 -2.919 -21.496 1.00 98.56 198 LEU A CA 1
ATOM 1585 C C . LEU A 1 198 ? 7.356 -4.182 -20.971 1.00 98.56 198 LEU A C 1
ATOM 1587 O O . LEU A 1 198 ? 6.719 -5.103 -20.479 1.00 98.56 198 LEU A O 1
ATOM 1591 N N . GLU A 1 199 ? 8.677 -4.163 -21.014 1.00 98.69 199 GLU A N 1
ATOM 1592 C CA . GLU A 1 199 ? 9.618 -5.035 -20.295 1.00 98.69 199 GLU A CA 1
ATOM 1593 C C . GLU A 1 199 ? 10.170 -4.335 -19.032 1.00 98.69 199 GLU A C 1
ATOM 1595 O O . GLU A 1 199 ? 10.095 -3.105 -18.965 1.00 98.69 199 GLU A O 1
ATOM 1600 N N . PRO A 1 200 ? 10.795 -5.053 -18.074 1.00 98.75 200 PRO A N 1
ATOM 1601 C CA . PRO A 1 200 ? 11.347 -4.455 -16.850 1.00 98.75 200 PRO A CA 1
ATOM 1602 C C . PRO A 1 200 ? 12.270 -3.2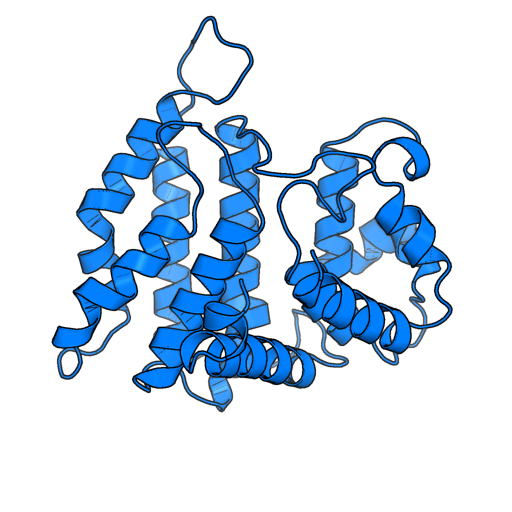52 -17.081 1.00 98.75 200 PRO A C 1
ATOM 1604 O O . PRO A 1 200 ? 12.153 -2.249 -16.388 1.00 98.75 200 PRO A O 1
ATOM 1607 N N . ARG A 1 201 ? 13.111 -3.263 -18.118 1.00 98.44 201 ARG A N 1
ATOM 1608 C CA . ARG A 1 201 ? 13.993 -2.122 -18.435 1.00 98.44 201 ARG A CA 1
ATOM 1609 C C . ARG A 1 201 ? 13.262 -0.798 -18.695 1.00 98.44 201 ARG A C 1
ATOM 1611 O O . ARG A 1 201 ? 13.894 0.247 -18.659 1.00 98.44 201 ARG A O 1
ATOM 1618 N N . HIS A 1 202 ? 11.959 -0.819 -18.978 1.00 98.69 202 HIS A N 1
ATOM 1619 C CA . HIS A 1 202 ? 11.196 0.397 -19.261 1.00 98.69 202 HIS A CA 1
ATOM 1620 C C . HIS A 1 202 ? 10.742 1.131 -18.005 1.00 98.69 202 HIS A C 1
ATOM 1622 O O . HIS A 1 202 ? 10.387 2.297 -18.108 1.00 98.69 202 HIS A O 1
ATOM 1628 N N . PHE A 1 203 ? 10.740 0.510 -16.820 1.00 98.50 203 PHE A N 1
ATOM 1629 C CA . PHE A 1 203 ? 10.293 1.248 -15.636 1.00 98.50 203 PHE A CA 1
ATOM 1630 C C . PHE A 1 203 ? 11.301 2.314 -15.190 1.00 98.50 203 PHE A C 1
ATOM 1632 O O . PHE A 1 203 ? 10.936 3.176 -14.410 1.00 98.50 203 PHE A O 1
ATOM 1639 N N . VAL A 1 204 ? 12.542 2.291 -15.687 1.00 97.69 204 VAL A N 1
ATOM 1640 C CA . VAL A 1 204 ? 13.529 3.367 -15.470 1.00 97.69 204 VAL A CA 1
ATOM 1641 C C . VAL A 1 204 ? 13.521 4.423 -16.587 1.00 97.69 204 VAL A C 1
ATOM 1643 O O . VAL A 1 204 ? 14.294 5.372 -16.530 1.00 97.69 204 VAL A O 1
ATOM 1646 N N . ASP A 1 205 ? 12.661 4.266 -17.601 1.00 97.94 205 ASP A N 1
ATOM 1647 C CA . ASP A 1 205 ? 12.409 5.273 -18.636 1.00 97.94 205 ASP A CA 1
ATOM 1648 C C . ASP A 1 205 ? 11.214 6.144 -18.223 1.00 97.94 205 ASP A C 1
ATOM 1650 O O . ASP A 1 205 ? 10.065 5.694 -18.211 1.00 97.94 205 ASP A O 1
ATOM 1654 N N . GLU A 1 206 ? 11.486 7.412 -17.911 1.00 96.44 206 GLU A N 1
ATOM 1655 C CA . GLU A 1 206 ? 10.474 8.379 -17.477 1.00 96.44 206 GLU A CA 1
ATOM 1656 C C . GLU A 1 206 ? 9.317 8.515 -18.473 1.00 96.44 206 GLU A C 1
ATOM 1658 O O . GLU A 1 206 ? 8.168 8.674 -18.060 1.00 96.44 206 GLU A O 1
ATOM 1663 N N . LYS A 1 207 ? 9.573 8.427 -19.786 1.00 97.81 207 LYS A N 1
ATOM 1664 C CA . LYS A 1 207 ? 8.507 8.525 -20.792 1.00 97.81 207 LYS A CA 1
ATOM 1665 C C . LYS A 1 207 ? 7.560 7.333 -20.686 1.00 97.81 207 LYS A C 1
ATOM 1667 O O . LYS A 1 207 ? 6.345 7.520 -20.634 1.00 97.81 207 LYS A O 1
ATOM 1672 N N . ALA A 1 208 ? 8.112 6.124 -20.614 1.00 98.19 208 ALA A N 1
ATOM 1673 C CA . ALA A 1 208 ? 7.324 4.906 -20.481 1.00 98.19 208 ALA A CA 1
ATOM 1674 C C . ALA A 1 208 ? 6.502 4.900 -19.182 1.00 98.19 208 ALA A C 1
ATOM 1676 O O . ALA A 1 208 ? 5.331 4.517 -19.209 1.00 98.19 208 ALA A O 1
ATOM 1677 N N . VAL A 1 209 ? 7.073 5.369 -18.067 1.00 98.44 209 VAL A N 1
ATOM 1678 C CA . VAL A 1 209 ? 6.351 5.516 -16.793 1.00 98.44 209 VAL A CA 1
ATOM 1679 C C . VAL A 1 209 ? 5.205 6.522 -16.932 1.00 98.44 209 VAL A C 1
ATOM 1681 O O . VAL A 1 209 ? 4.055 6.161 -16.682 1.00 98.44 209 VAL A O 1
ATOM 1684 N N . ASN A 1 210 ? 5.479 7.740 -17.407 1.00 97.81 210 ASN A N 1
ATOM 1685 C CA . ASN A 1 210 ? 4.477 8.805 -17.549 1.00 97.81 210 ASN A CA 1
ATOM 1686 C C . ASN A 1 210 ? 3.306 8.429 -18.473 1.00 97.81 210 ASN A C 1
ATOM 1688 O O . ASN A 1 210 ? 2.176 8.864 -18.259 1.00 97.81 210 ASN A O 1
ATOM 1692 N N . GLU A 1 211 ? 3.543 7.604 -19.492 1.00 98.25 211 GLU A N 1
ATOM 1693 C CA . GLU A 1 211 ? 2.491 7.164 -20.414 1.00 98.25 211 GLU A CA 1
ATOM 1694 C C . GLU A 1 211 ? 1.625 6.023 -19.858 1.00 98.25 211 GLU A C 1
ATOM 1696 O O . GLU A 1 211 ? 0.480 5.872 -20.283 1.00 98.25 211 GLU A O 1
ATOM 1701 N N . ASN A 1 212 ? 2.139 5.220 -18.916 1.00 98.50 212 ASN A N 1
ATOM 1702 C CA . ASN A 1 212 ? 1.519 3.943 -18.538 1.00 98.50 212 ASN A CA 1
ATOM 1703 C C . ASN A 1 212 ? 1.191 3.799 -17.039 1.00 98.50 212 ASN A C 1
ATOM 1705 O O . ASN A 1 212 ? 0.491 2.855 -16.670 1.00 98.50 212 ASN A O 1
ATOM 1709 N N . HIS A 1 213 ? 1.653 4.702 -16.166 1.00 98.44 213 HIS A N 1
ATOM 1710 C CA . HIS A 1 213 ? 1.521 4.557 -14.707 1.00 98.44 213 HIS A CA 1
ATOM 1711 C C . HIS A 1 213 ? 0.074 4.377 -14.219 1.00 98.44 213 HIS A C 1
ATOM 1713 O O . HIS A 1 213 ? -0.184 3.564 -13.334 1.00 98.44 213 HIS A O 1
ATOM 1719 N N . LYS A 1 214 ? -0.891 5.032 -14.876 1.00 98.19 214 LYS A N 1
ATOM 1720 C CA . LYS A 1 214 ? -2.323 4.964 -14.532 1.00 98.19 214 LYS A CA 1
ATOM 1721 C C . LYS A 1 214 ? -2.935 3.566 -14.651 1.00 98.19 214 LYS A C 1
ATOM 1723 O O . LYS A 1 214 ? -3.959 3.302 -14.029 1.00 98.19 214 LYS A O 1
ATOM 1728 N N . ASP A 1 215 ? -2.336 2.685 -15.450 1.00 98.44 215 ASP A N 1
ATOM 1729 C CA . ASP A 1 215 ? -2.819 1.317 -15.655 1.00 98.44 215 ASP A CA 1
ATOM 1730 C C . ASP A 1 215 ? -2.079 0.280 -14.794 1.00 98.44 215 ASP A C 1
ATOM 1732 O O . ASP A 1 215 ? -2.588 -0.833 -14.619 1.00 98.44 215 ASP A O 1
ATOM 1736 N N . TYR A 1 216 ? -0.899 0.613 -14.255 1.00 98.81 216 TYR A N 1
ATOM 1737 C CA . TYR A 1 216 ? 0.013 -0.358 -13.648 1.00 98.81 216 TYR A CA 1
ATOM 1738 C C . TYR A 1 216 ? 0.590 0.134 -12.320 1.00 98.81 216 TYR A C 1
ATOM 1740 O O . TYR A 1 216 ? 1.423 1.039 -12.276 1.00 98.81 216 TYR A O 1
ATOM 1748 N N . MET A 1 217 ? 0.236 -0.565 -11.239 1.00 98.75 217 MET A N 1
ATOM 1749 C CA . MET A 1 217 ? 0.625 -0.239 -9.864 1.00 98.75 217 MET A CA 1
ATOM 1750 C C . MET A 1 217 ? 2.148 -0.168 -9.674 1.00 98.75 217 MET A C 1
ATOM 1752 O O . MET A 1 217 ? 2.635 0.681 -8.932 1.00 98.75 217 MET A O 1
ATOM 1756 N N . PHE A 1 218 ? 2.908 -1.019 -10.376 1.00 98.81 218 PHE A N 1
ATOM 1757 C CA . PHE A 1 218 ? 4.375 -0.989 -10.333 1.00 98.81 218 PHE A CA 1
ATOM 1758 C C . PHE A 1 218 ? 4.913 0.364 -10.809 1.00 98.81 218 PHE A C 1
ATOM 1760 O O . PHE A 1 218 ? 5.745 0.971 -10.144 1.00 98.81 218 PHE A O 1
ATOM 1767 N N . LEU A 1 219 ? 4.428 0.838 -11.958 1.00 98.75 219 LEU A N 1
ATOM 1768 C CA . LEU A 1 219 ? 4.896 2.073 -12.584 1.00 98.75 219 LEU A CA 1
ATOM 1769 C C . LEU A 1 219 ? 4.453 3.303 -11.794 1.00 98.75 219 LEU A C 1
ATOM 1771 O O . LEU A 1 219 ? 5.218 4.250 -11.664 1.00 98.75 219 LEU A O 1
ATOM 1775 N N . GLU A 1 220 ? 3.262 3.258 -11.206 1.00 98.62 220 GLU A N 1
ATOM 1776 C CA . GLU A 1 220 ? 2.784 4.282 -10.279 1.00 98.62 220 GLU A CA 1
ATOM 1777 C C . GLU A 1 220 ? 3.698 4.415 -9.041 1.00 98.62 220 GLU A C 1
ATOM 1779 O O . GLU A 1 220 ? 3.962 5.522 -8.574 1.00 98.62 220 GLU A O 1
ATOM 1784 N N . CYS A 1 221 ? 4.237 3.308 -8.513 1.00 98.56 221 CYS A N 1
ATOM 1785 C CA . CYS A 1 221 ? 5.252 3.376 -7.455 1.00 98.56 221 CYS A CA 1
ATOM 1786 C C . CYS A 1 221 ? 6.570 3.987 -7.939 1.00 98.56 221 CYS A C 1
ATOM 1788 O O . CYS A 1 221 ? 7.178 4.762 -7.203 1.00 98.56 221 CYS A O 1
ATOM 1790 N N . ILE A 1 222 ? 7.004 3.674 -9.163 1.00 98.50 222 ILE A N 1
ATOM 1791 C CA . ILE A 1 222 ? 8.216 4.281 -9.722 1.00 98.50 222 ILE A CA 1
ATOM 1792 C C . ILE A 1 222 ? 8.043 5.788 -9.915 1.00 98.50 222 ILE A C 1
ATOM 1794 O O . ILE A 1 222 ? 8.936 6.539 -9.527 1.00 98.50 222 ILE A O 1
ATOM 1798 N N . LEU A 1 223 ? 6.889 6.228 -10.423 1.00 98.38 223 LEU A N 1
ATOM 1799 C CA . LEU A 1 223 ? 6.572 7.648 -10.554 1.00 98.38 223 LEU A CA 1
ATOM 1800 C C . LEU A 1 223 ? 6.709 8.363 -9.204 1.00 98.38 223 LEU A C 1
ATOM 1802 O O . LEU A 1 223 ? 7.423 9.359 -9.101 1.00 98.38 223 LEU A O 1
ATOM 1806 N N . PHE A 1 224 ? 6.114 7.801 -8.147 1.00 97.50 224 PHE A N 1
ATOM 1807 C CA . PHE A 1 224 ? 6.221 8.362 -6.801 1.00 97.50 224 PHE A CA 1
ATOM 1808 C C . PHE A 1 224 ? 7.676 8.461 -6.312 1.00 97.50 224 PHE A C 1
ATOM 1810 O O . PHE A 1 224 ? 8.064 9.479 -5.743 1.00 97.50 224 PHE A O 1
ATOM 1817 N N . ILE A 1 225 ? 8.507 7.445 -6.566 1.00 96.44 225 ILE A N 1
ATOM 1818 C CA . ILE A 1 225 ? 9.937 7.483 -6.225 1.00 96.44 225 ILE A CA 1
ATOM 1819 C C . ILE A 1 225 ? 10.635 8.642 -6.942 1.00 96.44 225 ILE A C 1
ATOM 1821 O O . ILE A 1 225 ? 11.361 9.399 -6.299 1.00 96.44 225 ILE A O 1
ATOM 1825 N N . THR A 1 226 ? 10.412 8.798 -8.249 1.00 95.88 226 THR A N 1
ATOM 1826 C CA . THR A 1 226 ? 11.048 9.856 -9.052 1.00 95.88 226 THR A CA 1
ATOM 1827 C C . THR A 1 226 ? 10.545 11.260 -8.711 1.00 95.88 226 THR A C 1
ATOM 1829 O O . THR A 1 226 ? 11.275 12.229 -8.886 1.00 95.88 226 THR A O 1
ATOM 1832 N N . GLU A 1 227 ? 9.330 11.393 -8.172 1.00 95.38 227 GLU A N 1
ATOM 1833 C CA . GLU A 1 227 ? 8.829 12.667 -7.642 1.00 95.38 227 GLU A CA 1
ATOM 1834 C C . GLU A 1 227 ? 9.476 13.036 -6.298 1.00 95.38 227 GLU A C 1
ATOM 1836 O O . GLU A 1 227 ? 9.649 14.217 -5.996 1.00 95.38 227 GLU A O 1
ATOM 1841 N N . MET A 1 228 ? 9.805 12.039 -5.468 1.00 93.12 228 MET A N 1
ATOM 1842 C CA . MET A 1 228 ? 10.323 12.243 -4.108 1.00 93.12 228 MET A CA 1
ATOM 1843 C C . MET A 1 228 ? 11.850 12.292 -4.028 1.00 93.12 228 MET A C 1
ATOM 1845 O O . MET A 1 228 ? 12.393 12.894 -3.100 1.00 93.12 228 MET A O 1
ATOM 1849 N N . LYS A 1 229 ? 12.554 11.657 -4.968 1.00 93.19 229 LYS A N 1
ATOM 1850 C CA . LYS A 1 229 ? 14.015 11.546 -4.975 1.00 93.19 229 LYS A CA 1
ATOM 1851 C C . LYS A 1 229 ? 14.585 12.212 -6.221 1.00 93.19 229 LYS A C 1
ATOM 1853 O O . LYS A 1 229 ? 14.105 12.004 -7.326 1.00 93.19 229 LYS A O 1
ATOM 1858 N N . THR A 1 230 ? 15.643 12.994 -6.036 1.00 91.88 230 THR A N 1
ATOM 1859 C CA . THR A 1 230 ? 16.355 13.670 -7.126 1.00 91.88 230 THR A CA 1
ATOM 1860 C C . THR A 1 230 ? 17.698 13.005 -7.397 1.00 91.88 230 THR A C 1
ATOM 1862 O O . THR A 1 230 ? 18.371 12.572 -6.461 1.00 91.88 230 THR A O 1
ATOM 1865 N N . GLY A 1 231 ? 18.143 13.033 -8.651 1.00 93.94 231 GLY A N 1
ATOM 1866 C CA . GLY A 1 231 ? 19.432 12.485 -9.078 1.00 93.94 231 GLY A CA 1
ATOM 1867 C C . GLY A 1 231 ? 19.276 11.193 -9.883 1.00 93.94 231 GLY A C 1
ATOM 1868 O O . GLY A 1 231 ? 18.158 10.806 -10.209 1.00 93.94 231 GLY A O 1
ATOM 1869 N N . PRO A 1 232 ? 20.384 10.530 -10.252 1.00 95.00 232 PRO A N 1
ATOM 1870 C CA . PRO A 1 232 ? 20.323 9.314 -11.054 1.00 95.00 232 PRO A CA 1
ATOM 1871 C C . PRO A 1 232 ? 19.613 8.174 -10.313 1.00 95.00 232 PRO A C 1
ATOM 1873 O O . PRO A 1 232 ? 19.927 7.890 -9.156 1.00 95.00 23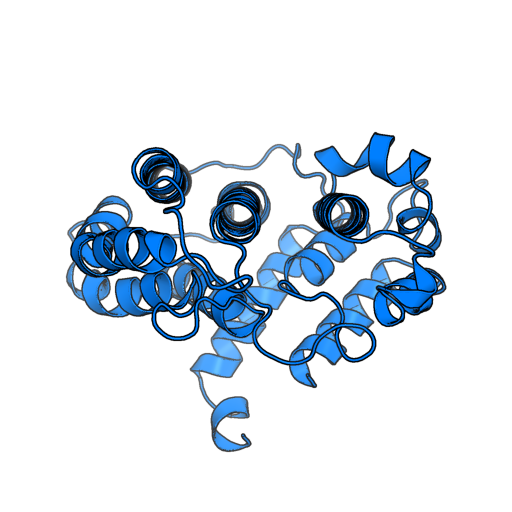2 PRO A O 1
ATOM 1876 N N . PHE A 1 233 ? 18.725 7.459 -11.012 1.00 95.06 233 PHE A N 1
ATOM 1877 C CA . PHE A 1 233 ? 17.930 6.372 -10.427 1.00 95.06 233 PHE A CA 1
ATOM 1878 C C . PHE A 1 233 ? 18.785 5.278 -9.767 1.00 95.06 233 PHE A C 1
ATOM 1880 O O . PHE A 1 233 ? 18.439 4.761 -8.704 1.00 95.06 233 PHE A O 1
ATOM 1887 N N . ALA A 1 234 ? 19.938 4.962 -10.365 1.00 95.12 234 ALA A N 1
ATOM 1888 C CA . ALA A 1 234 ? 20.893 3.991 -9.834 1.00 95.12 234 ALA A CA 1
ATOM 1889 C C . ALA A 1 234 ? 21.454 4.373 -8.451 1.00 95.12 234 ALA A C 1
ATOM 1891 O O . ALA A 1 234 ? 21.739 3.488 -7.651 1.00 95.12 234 ALA A O 1
ATOM 1892 N N . GLU A 1 235 ? 21.568 5.668 -8.141 1.00 93.25 235 GLU A N 1
ATOM 1893 C CA . GLU A 1 235 ? 22.145 6.144 -6.878 1.00 93.25 235 GLU A CA 1
ATOM 1894 C C . GLU A 1 235 ? 21.132 6.088 -5.731 1.00 93.25 235 GLU A C 1
ATOM 1896 O O . GLU A 1 235 ? 21.461 5.692 -4.613 1.00 93.25 235 GLU A O 1
ATOM 1901 N N . HIS A 1 236 ? 19.876 6.457 -5.997 1.00 93.06 236 HIS A N 1
ATOM 1902 C CA . HIS A 1 236 ? 18.859 6.572 -4.948 1.00 93.06 236 HIS A CA 1
ATOM 1903 C C . HIS A 1 236 ? 17.942 5.342 -4.820 1.00 93.06 236 HIS A C 1
ATOM 1905 O O . HIS A 1 236 ? 17.257 5.198 -3.803 1.00 93.06 236 HIS A O 1
ATOM 1911 N N . SER A 1 237 ? 17.930 4.466 -5.834 1.00 95.38 237 SER A N 1
ATOM 1912 C CA . SER A 1 237 ? 17.068 3.278 -5.940 1.00 95.38 237 SER A CA 1
ATOM 1913 C C . SER A 1 237 ? 17.805 2.088 -6.582 1.00 95.38 237 SER A C 1
ATOM 1915 O O . SER A 1 237 ? 17.286 1.416 -7.475 1.00 95.38 237 SER A O 1
ATOM 1917 N N . ASN A 1 238 ? 19.029 1.807 -6.122 1.00 95.38 238 ASN A N 1
ATOM 1918 C CA . ASN A 1 238 ? 19.939 0.823 -6.727 1.00 95.38 238 ASN A CA 1
ATOM 1919 C C . ASN A 1 238 ? 19.353 -0.600 -6.867 1.00 95.38 238 ASN A C 1
ATOM 1921 O O . ASN A 1 238 ? 19.598 -1.281 -7.862 1.00 95.38 238 ASN A O 1
ATOM 1925 N N . GLN A 1 239 ? 18.559 -1.078 -5.900 1.00 95.38 239 GLN A N 1
ATOM 1926 C CA . GLN A 1 239 ? 17.940 -2.406 -6.013 1.00 95.38 239 GLN A CA 1
ATOM 1927 C C . GLN A 1 239 ? 16.933 -2.472 -7.166 1.00 95.38 239 GLN A C 1
ATOM 1929 O O . GLN A 1 239 ? 17.008 -3.379 -7.996 1.00 95.38 239 GLN A O 1
ATOM 1934 N N . LEU A 1 240 ? 16.044 -1.480 -7.269 1.00 97.31 240 LEU A N 1
ATOM 1935 C CA . LEU A 1 240 ? 15.128 -1.353 -8.403 1.00 97.31 240 LEU A CA 1
ATOM 1936 C C . LEU A 1 240 ? 15.901 -1.162 -9.711 1.00 97.31 240 LEU A C 1
ATOM 1938 O O . LEU A 1 240 ? 15.571 -1.800 -10.703 1.00 97.31 240 LEU A O 1
ATOM 1942 N N . TRP A 1 241 ? 16.978 -0.374 -9.718 1.00 97.50 241 TRP A N 1
ATOM 1943 C CA . TRP A 1 241 ? 17.828 -0.225 -10.900 1.00 97.50 241 TRP A CA 1
ATOM 1944 C C . TRP A 1 241 ? 18.342 -1.579 -11.405 1.00 97.50 241 TRP A C 1
ATOM 1946 O O . TRP A 1 241 ? 18.170 -1.908 -12.577 1.00 97.50 241 TRP A O 1
ATOM 1956 N N . ASN A 1 242 ? 18.873 -2.419 -10.515 1.00 96.94 242 ASN A N 1
ATOM 1957 C CA . ASN A 1 242 ? 19.346 -3.758 -10.874 1.00 96.94 242 ASN A CA 1
ATOM 1958 C C . ASN A 1 242 ? 18.207 -4.680 -11.344 1.00 96.94 242 ASN A C 1
ATOM 1960 O O . ASN A 1 242 ? 18.392 -5.476 -12.267 1.00 96.94 242 ASN A O 1
ATOM 1964 N N . ILE A 1 243 ? 17.014 -4.559 -10.754 1.00 98.06 243 ILE A N 1
ATOM 1965 C CA . ILE A 1 243 ? 15.824 -5.321 -11.165 1.00 98.06 243 ILE A CA 1
ATOM 1966 C C . ILE A 1 243 ? 15.376 -4.949 -12.587 1.00 98.06 243 ILE A C 1
ATOM 1968 O O . ILE A 1 243 ? 14.848 -5.808 -13.295 1.00 98.06 243 ILE A O 1
ATOM 1972 N N . SER A 1 244 ? 15.632 -3.722 -13.050 1.00 98.12 244 SER A N 1
ATOM 1973 C CA . SER A 1 244 ? 15.286 -3.300 -14.417 1.00 98.12 244 SER A CA 1
ATOM 1974 C C . SER A 1 244 ? 16.006 -4.123 -15.497 1.00 98.12 244 SER A C 1
ATOM 1976 O O . SER A 1 244 ? 15.485 -4.294 -16.597 1.00 98.12 244 SER A O 1
ATOM 1978 N N . ALA A 1 245 ? 17.160 -4.718 -15.169 1.00 98.19 245 ALA A N 1
ATOM 1979 C CA . ALA A 1 245 ? 17.925 -5.581 -16.070 1.00 98.19 245 ALA A CA 1
ATOM 1980 C C . ALA A 1 245 ? 17.400 -7.032 -16.141 1.00 98.19 245 ALA A C 1
ATOM 1982 O O . ALA A 1 245 ? 17.893 -7.836 -16.936 1.00 98.19 245 ALA A O 1
ATOM 1983 N N . VAL A 1 246 ? 16.413 -7.406 -15.319 1.00 98.19 246 VAL A N 1
ATOM 1984 C CA . VAL A 1 246 ? 15.794 -8.738 -15.370 1.00 98.19 246 VAL A CA 1
ATOM 1985 C C . VAL A 1 246 ? 15.012 -8.881 -16.686 1.00 98.19 246 VAL A C 1
ATOM 1987 O O . VAL A 1 246 ? 14.242 -7.994 -17.041 1.00 98.19 246 VAL A O 1
ATOM 1990 N N . PRO A 1 247 ? 15.135 -10.005 -17.419 1.00 97.50 247 PRO A N 1
ATOM 1991 C CA . PRO A 1 247 ? 14.657 -10.072 -18.803 1.00 97.50 247 PRO A CA 1
ATOM 1992 C C . PRO A 1 247 ? 13.135 -10.212 -18.958 1.00 97.50 247 PRO A C 1
ATOM 1994 O O . PRO A 1 247 ? 12.635 -10.128 -20.072 1.00 97.50 247 PRO A O 1
ATOM 1997 N N . SER A 1 248 ? 12.380 -10.481 -17.887 1.00 98.38 248 SER A N 1
ATOM 1998 C CA . SER A 1 248 ? 10.918 -10.599 -17.966 1.00 98.38 248 SER A CA 1
ATOM 1999 C C . SER A 1 248 ? 10.227 -10.274 -16.645 1.00 98.38 248 SER A C 1
ATOM 2001 O O . SER A 1 248 ? 10.742 -10.580 -15.566 1.00 98.38 248 SER A O 1
ATOM 2003 N N . TRP A 1 249 ? 9.005 -9.741 -16.725 1.00 98.75 249 TRP A N 1
ATOM 2004 C CA . TRP A 1 249 ? 8.167 -9.463 -15.553 1.00 98.75 249 TRP A CA 1
ATOM 2005 C C . TRP A 1 249 ? 7.833 -10.708 -14.733 1.00 98.75 249 TRP A C 1
ATOM 2007 O O . TRP A 1 249 ? 7.788 -10.643 -13.509 1.00 98.75 249 TRP A O 1
ATOM 2017 N N . SER A 1 250 ? 7.701 -11.873 -15.373 1.00 98.69 250 SER A N 1
ATOM 2018 C CA . SER A 1 250 ? 7.516 -13.145 -14.664 1.00 98.69 250 SER A CA 1
ATOM 2019 C C . SER A 1 250 ? 8.708 -13.492 -13.765 1.00 98.69 250 SER A C 1
ATOM 2021 O O . SER A 1 250 ? 8.514 -13.950 -12.638 1.00 98.69 250 SER A O 1
ATOM 2023 N N . LYS A 1 251 ? 9.944 -13.223 -14.209 1.00 98.62 251 LYS A N 1
ATOM 2024 C CA . LYS A 1 251 ? 11.149 -13.401 -13.384 1.00 98.62 251 LYS A CA 1
ATOM 2025 C C . LYS A 1 251 ? 11.261 -12.335 -12.296 1.00 98.62 251 LYS A C 1
ATOM 2027 O O . LYS A 1 251 ? 11.657 -12.683 -11.184 1.00 98.62 251 LYS A O 1
ATOM 2032 N N . VAL A 1 252 ? 10.884 -11.085 -12.589 1.00 98.75 252 VAL A N 1
ATOM 2033 C CA . VAL A 1 252 ? 10.798 -10.011 -11.583 1.00 98.75 252 VAL A CA 1
ATOM 2034 C C . VAL A 1 252 ? 9.845 -10.424 -10.463 1.00 98.75 252 VAL A C 1
ATOM 2036 O O . VAL A 1 252 ? 10.255 -10.469 -9.307 1.00 98.75 252 VAL A O 1
ATOM 2039 N N . ASN A 1 253 ? 8.618 -10.829 -10.798 1.00 98.88 253 ASN A N 1
ATOM 2040 C CA . ASN A 1 253 ? 7.599 -11.224 -9.827 1.00 98.88 253 ASN A CA 1
ATOM 2041 C C . ASN A 1 253 ? 8.067 -12.384 -8.930 1.00 98.88 253 ASN A C 1
ATOM 2043 O O . ASN A 1 253 ? 8.018 -12.293 -7.703 1.00 98.88 253 ASN A O 1
ATOM 2047 N N . GLN A 1 254 ? 8.626 -13.444 -9.524 1.00 98.69 254 GLN A N 1
ATOM 2048 C CA . GLN A 1 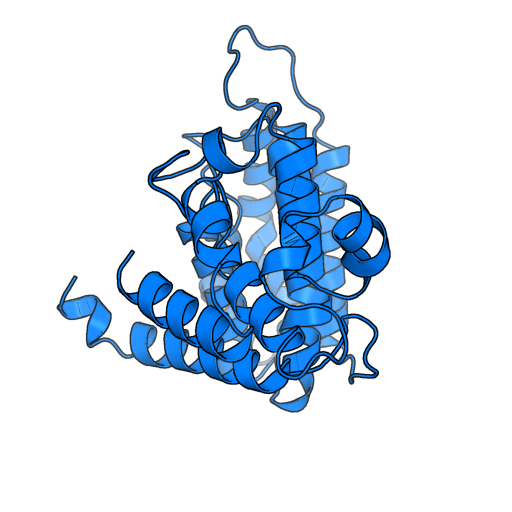254 ? 9.190 -14.568 -8.766 1.00 98.69 254 GLN A CA 1
ATOM 2049 C C . GLN A 1 254 ? 10.351 -14.145 -7.853 1.00 98.69 254 GLN A C 1
ATOM 2051 O O . GLN A 1 254 ? 10.485 -14.665 -6.743 1.00 98.69 254 GLN A O 1
ATOM 2056 N N . GLY A 1 255 ? 11.212 -13.238 -8.325 1.00 98.50 255 GLY A N 1
ATOM 2057 C CA . GLY A 1 255 ? 12.315 -12.677 -7.548 1.00 98.50 255 GLY A CA 1
ATOM 2058 C C . GLY A 1 255 ? 11.819 -11.885 -6.343 1.00 98.50 255 GLY A C 1
ATOM 2059 O O . GLY A 1 255 ? 12.243 -12.164 -5.223 1.00 98.50 255 GLY A O 1
ATOM 2060 N N . LEU A 1 256 ? 10.861 -10.984 -6.558 1.00 98.56 256 LEU A N 1
ATOM 2061 C CA . LEU A 1 256 ? 10.265 -10.153 -5.514 1.00 98.56 256 LEU A CA 1
ATOM 2062 C C . LEU A 1 256 ? 9.525 -10.983 -4.461 1.00 98.56 256 LEU A C 1
ATOM 2064 O O . LEU A 1 256 ? 9.670 -10.720 -3.275 1.00 98.56 256 LEU A O 1
ATOM 2068 N N . ILE A 1 257 ? 8.817 -12.048 -4.852 1.00 98.69 257 ILE A N 1
ATOM 2069 C CA . ILE A 1 257 ? 8.183 -12.971 -3.893 1.00 98.69 257 ILE A CA 1
ATOM 2070 C C . ILE A 1 257 ? 9.226 -13.675 -3.012 1.00 98.69 257 ILE A C 1
ATOM 2072 O O . ILE A 1 257 ? 8.979 -13.907 -1.827 1.00 98.69 257 ILE A O 1
ATOM 2076 N N . ARG A 1 258 ? 10.384 -14.061 -3.569 1.00 98.25 258 ARG A N 1
ATOM 2077 C CA . ARG A 1 258 ? 11.473 -14.653 -2.774 1.00 98.25 258 ARG A CA 1
ATOM 2078 C C . ARG A 1 258 ? 12.089 -13.625 -1.833 1.00 98.25 258 ARG A C 1
ATOM 2080 O O . ARG A 1 258 ? 12.292 -13.948 -0.667 1.00 98.25 258 ARG A O 1
ATOM 2087 N N . MET A 1 259 ? 12.332 -12.417 -2.333 1.00 97.00 259 MET A N 1
ATOM 2088 C CA . MET A 1 259 ? 12.882 -11.307 -1.561 1.00 97.00 259 MET A CA 1
ATOM 2089 C C . MET A 1 259 ? 11.957 -10.926 -0.397 1.00 97.00 259 MET A C 1
ATOM 2091 O O . MET A 1 259 ? 12.418 -10.884 0.732 1.00 97.00 259 MET A O 1
ATOM 2095 N N . TYR A 1 260 ? 10.643 -10.830 -0.617 1.00 97.44 260 TYR A N 1
ATOM 2096 C CA . TYR A 1 260 ? 9.650 -10.528 0.425 1.00 97.44 260 TYR A CA 1
ATOM 2097 C C . TYR A 1 260 ? 9.590 -11.545 1.578 1.00 97.44 260 TYR A C 1
ATOM 2099 O O . TYR A 1 260 ? 9.096 -11.260 2.662 1.00 97.44 260 TYR A O 1
ATOM 2107 N N . LYS A 1 261 ? 10.029 -12.787 1.345 1.00 95.56 261 LYS A N 1
ATOM 2108 C CA . LYS A 1 261 ? 10.101 -13.823 2.394 1.00 95.56 261 LYS A CA 1
ATOM 2109 C C . LYS A 1 261 ? 11.427 -13.795 3.163 1.00 95.56 261 LYS A C 1
ATOM 2111 O O . LYS A 1 261 ? 11.537 -14.470 4.203 1.00 95.56 261 LYS A O 1
ATOM 2116 N N . ALA A 1 262 ? 12.442 -13.166 2.579 1.00 93.75 262 ALA A N 1
ATOM 2117 C CA . ALA A 1 262 ? 13.816 -13.149 3.056 1.00 93.75 262 ALA A CA 1
ATOM 2118 C C . ALA A 1 262 ? 14.109 -11.878 3.860 1.00 93.75 262 ALA A C 1
ATOM 2120 O O . ALA A 1 262 ? 14.611 -12.008 4.977 1.00 93.75 262 ALA A O 1
ATOM 2121 N N . GLU A 1 263 ? 13.748 -10.728 3.293 1.00 86.75 263 GLU A N 1
ATOM 2122 C CA . GLU A 1 263 ? 13.812 -9.389 3.892 1.00 86.75 263 GLU A CA 1
ATOM 2123 C C . GLU A 1 263 ? 12.622 -9.136 4.829 1.00 86.75 263 GLU A C 1
ATOM 2125 O O . GLU A 1 263 ? 12.825 -8.479 5.874 1.00 86.75 263 GLU A O 1
#